Protein AF-A0AAU0PZ38-F1 (afdb_monomer)

Sequence (228 aa):
MTSAESDGNYPVIAVVAGEGPTAVWHIDTDPLAKTGQFVGAWIVGTGKTSIQPGQTNNLSWAGAKLDQSVLPMLIDGHPVVATDSGEKALAAIEADDEGSAISDKGSATWSVVNVDDTVAAIKEAVTSYKEALKDENARRKADGKSTLKGQTYPDVADVEPAYDAADALGVDNPLAKECWAWAEGIRRLVDTWNGIDAQRRAKATDYLQHFGSKEPQPIPLVTRTTEG

Secondary structure (DSSP, 8-state):
-------S-PPPEEEEE-SSSEEEEEE---TT-SS-SEEEEEEE---S----TTS-TT-TTTT--B-GGGHHHHHTTSEEEE-HHHHHHHHHHHHHHTT--S--S-----EEE-HHHHHHHHHHHHHHHHHHHHHHHHHHHHTTPPPPPPP-PPP-PPP---HHHHHHTT--SHHHHHHHHHHHHHHHHHHHHHHHHHHHHHTTTTT-GGG--SS-------EEE---

pLDDT: mean 80.99, std 19.97, range [28.5, 98.56]

Solvent-accessible surface area (backbone atoms only — not comparable to full-atom values): 13288 Å² total; per-residue (Å²): 135,81,76,84,74,76,91,62,89,48,62,44,37,28,22,30,15,30,64,73,43,27,19,41,33,30,34,53,50,50,84,78,60,88,60,74,44,73,76,50,54,45,56,24,36,64,93,64,96,80,80,72,93,85,69,48,89,92,51,95,66,70,75,66,92,36,56,53,85,49,51,52,74,73,35,45,80,20,45,28,43,59,39,86,43,13,46,54,40,52,53,52,54,58,61,54,59,82,70,54,97,68,88,84,70,80,82,60,49,42,25,42,45,41,63,69,57,20,49,48,47,52,53,48,51,55,48,53,56,54,48,37,50,51,51,49,33,52,51,27,50,75,72,74,41,82,67,78,84,81,83,86,70,75,81,84,71,84,81,54,63,36,51,72,60,29,58,74,60,47,51,78,52,67,50,57,27,54,22,48,8,41,41,51,21,53,49,52,50,50,52,48,45,46,55,38,47,54,56,47,33,78,29,16,88,73,64,35,50,90,80,40,57,74,63,87,72,69,77,69,73,37,63,48,74,61,86,126

Radius of gyration: 20.95 Å; Cα contacts (8 Å, |Δi|>4): 340; chains: 1; bounding box: 54×43×67 Å

Mean predicted aligned error: 8.75 Å

Structure (mmCIF, N/CA/C/O backbone):
data_AF-A0AAU0PZ38-F1
#
_entry.id   AF-A0AAU0PZ38-F1
#
loop_
_atom_site.group_PDB
_atom_site.id
_atom_site.type_symbol
_atom_site.label_atom_id
_atom_site.label_alt_id
_atom_site.label_comp_id
_atom_site.label_asym_id
_atom_site.label_entity_id
_atom_site.label_seq_id
_atom_site.pdbx_PDB_ins_code
_atom_site.Cartn_x
_atom_site.Cartn_y
_atom_site.Cartn_z
_atom_site.occupancy
_atom_site.B_iso_or_equiv
_atom_site.auth_seq_id
_atom_site.auth_comp_id
_atom_site.auth_asym_id
_atom_site.auth_atom_id
_atom_site.pdbx_PDB_model_num
ATOM 1 N N . MET A 1 1 ? -28.785 13.786 -5.004 1.00 32.09 1 MET A N 1
ATOM 2 C CA . MET A 1 1 ? -27.661 12.850 -4.812 1.00 32.09 1 MET A CA 1
ATOM 3 C C . MET A 1 1 ? -26.416 13.603 -5.219 1.00 32.09 1 MET A C 1
ATOM 5 O O . MET A 1 1 ? -26.137 13.706 -6.402 1.00 32.09 1 MET A O 1
ATOM 9 N N . THR A 1 2 ? -25.783 14.267 -4.262 1.00 28.50 2 THR A N 1
ATOM 10 C CA . THR A 1 2 ? -24.506 14.949 -4.467 1.00 28.50 2 THR A CA 1
ATOM 11 C C . THR A 1 2 ? -23.431 13.876 -4.550 1.00 28.50 2 THR A C 1
ATOM 13 O O . THR A 1 2 ? -23.291 13.069 -3.633 1.00 28.50 2 THR A O 1
ATOM 16 N N . SER A 1 3 ? -22.760 13.816 -5.699 1.00 34.81 3 SER A N 1
ATOM 17 C CA . SER A 1 3 ? -21.509 13.082 -5.850 1.00 34.81 3 SER A CA 1
ATOM 18 C C . SER A 1 3 ? -20.563 13.625 -4.784 1.00 34.81 3 SER A C 1
ATOM 20 O O . SER A 1 3 ? -20.407 14.839 -4.693 1.00 34.81 3 SER A O 1
ATOM 22 N N . ALA A 1 4 ? -20.029 12.764 -3.921 1.00 35.28 4 ALA A N 1
ATOM 23 C CA . ALA A 1 4 ? -18.913 13.149 -3.072 1.00 35.28 4 ALA A CA 1
ATOM 24 C C . ALA A 1 4 ? -17.735 13.384 -4.023 1.00 35.28 4 ALA A C 1
ATOM 26 O O . ALA A 1 4 ? -17.172 12.429 -4.553 1.00 35.28 4 ALA A O 1
ATOM 27 N N . GLU A 1 5 ? -17.485 14.646 -4.362 1.00 33.78 5 GLU A N 1
ATOM 28 C CA . GLU A 1 5 ? -16.265 15.049 -5.048 1.00 33.78 5 GLU A CA 1
ATOM 29 C C . GLU A 1 5 ? -15.121 14.869 -4.044 1.00 33.78 5 GLU A C 1
ATOM 31 O O . GLU A 1 5 ? -15.196 15.330 -2.904 1.00 33.78 5 GLU A O 1
ATOM 36 N N . SER A 1 6 ? -14.117 14.080 -4.428 1.00 39.12 6 SER A N 1
ATOM 37 C CA . SER A 1 6 ? -12.929 13.825 -3.625 1.00 39.12 6 SER A CA 1
ATOM 38 C C . SER A 1 6 ? -12.057 15.082 -3.617 1.00 39.12 6 SER A C 1
ATOM 40 O O . SER A 1 6 ? -11.216 15.270 -4.491 1.00 39.12 6 SER A O 1
ATOM 42 N N . ASP A 1 7 ? -12.231 15.940 -2.616 1.00 40.25 7 ASP A N 1
ATOM 43 C CA . ASP A 1 7 ? -11.376 17.122 -2.407 1.00 40.25 7 ASP A CA 1
ATOM 44 C C . ASP A 1 7 ? -9.951 16.765 -1.905 1.00 40.25 7 ASP A C 1
ATOM 46 O O . ASP A 1 7 ? -9.151 17.649 -1.599 1.00 40.25 7 ASP A O 1
ATOM 50 N N . GLY A 1 8 ? -9.605 15.474 -1.807 1.00 50.00 8 GLY A N 1
ATOM 51 C CA . GLY A 1 8 ? -8.266 14.987 -1.470 1.00 50.00 8 GLY A CA 1
ATOM 52 C C . GLY A 1 8 ? -7.588 14.360 -2.685 1.00 50.00 8 GLY A C 1
ATOM 53 O O . GLY A 1 8 ? -8.066 13.355 -3.199 1.00 50.00 8 GLY A O 1
ATOM 54 N N . ASN A 1 9 ? -6.471 14.935 -3.135 1.00 71.06 9 ASN A N 1
ATOM 55 C CA . ASN A 1 9 ? -5.636 14.354 -4.186 1.00 71.06 9 ASN A CA 1
ATOM 56 C C . ASN A 1 9 ? -4.941 13.096 -3.627 1.00 71.06 9 ASN A C 1
ATOM 58 O O . ASN A 1 9 ? -3.894 13.203 -2.988 1.00 71.06 9 ASN A O 1
ATOM 62 N N . TYR A 1 10 ? -5.555 11.919 -3.779 1.00 82.25 10 TYR A N 1
ATOM 63 C CA . TYR A 1 10 ? -4.915 10.649 -3.431 1.00 82.25 10 TYR A CA 1
ATOM 64 C C . TYR A 1 10 ? -3.703 10.449 -4.350 1.00 82.25 10 TYR A C 1
ATOM 66 O O . TYR A 1 10 ? -3.843 10.577 -5.568 1.00 82.25 10 TYR A O 1
ATOM 74 N N . PRO A 1 11 ? -2.499 10.198 -3.809 1.00 85.62 11 PRO A N 1
ATOM 75 C CA . PRO A 1 11 ? -1.309 10.126 -4.640 1.00 85.62 11 PRO A CA 1
ATOM 76 C C . PRO A 1 11 ? -1.367 8.903 -5.554 1.00 85.62 11 PRO A C 1
ATOM 78 O O . PRO A 1 11 ? -1.704 7.805 -5.117 1.00 85.62 11 PRO A O 1
ATOM 81 N N . VAL A 1 12 ? -0.961 9.066 -6.807 1.00 90.50 12 VAL A N 1
ATOM 82 C CA . VAL A 1 12 ? -0.574 7.924 -7.638 1.00 90.50 12 VAL A CA 1
ATOM 83 C C . VAL A 1 12 ? 0.833 7.505 -7.223 1.00 90.50 12 VAL A C 1
ATOM 85 O O . VAL A 1 12 ? 1.726 8.348 -7.170 1.00 90.50 12 VAL A O 1
ATOM 88 N N . ILE A 1 13 ? 1.032 6.222 -6.919 1.00 94.44 13 ILE A N 1
ATOM 89 C CA . ILE A 1 13 ? 2.356 5.660 -6.621 1.00 94.44 13 ILE A CA 1
ATOM 90 C C . ILE A 1 13 ? 2.969 5.148 -7.921 1.00 94.44 13 ILE A C 1
ATOM 92 O O . ILE A 1 13 ? 2.351 4.341 -8.618 1.00 94.44 13 ILE A O 1
ATOM 96 N N . ALA A 1 14 ? 4.190 5.578 -8.224 1.00 94.88 14 ALA A N 1
ATOM 97 C CA . ALA A 1 14 ? 4.967 5.081 -9.350 1.00 94.88 14 ALA A CA 1
ATOM 98 C C . ALA A 1 14 ? 5.942 3.988 -8.893 1.00 94.88 14 ALA A C 1
ATOM 100 O O . ALA A 1 14 ? 6.803 4.212 -8.054 1.00 94.88 14 ALA A O 1
ATOM 101 N N . VAL A 1 15 ? 5.827 2.792 -9.452 1.00 96.25 15 VAL A N 1
ATOM 102 C CA . VAL A 1 15 ? 6.735 1.668 -9.224 1.00 96.25 15 VAL A CA 1
ATOM 103 C C . VAL A 1 15 ? 7.730 1.613 -10.365 1.00 96.25 15 VAL A C 1
ATOM 105 O O . VAL A 1 15 ? 7.322 1.618 -11.523 1.00 96.25 15 VAL A O 1
ATOM 108 N N . VAL A 1 16 ? 9.022 1.568 -10.054 1.00 94.75 16 VAL A N 1
ATOM 109 C CA . VAL A 1 16 ? 10.101 1.686 -11.042 1.00 94.75 16 VAL A CA 1
ATOM 110 C C . VAL A 1 16 ? 11.049 0.491 -10.945 1.00 94.75 16 VAL A C 1
ATOM 112 O O . VAL A 1 16 ? 11.533 0.144 -9.865 1.00 94.75 16 VAL A O 1
ATOM 115 N N . ALA A 1 17 ? 11.333 -0.137 -12.086 1.00 93.38 17 ALA A N 1
ATOM 116 C CA . ALA A 1 17 ? 12.308 -1.219 -12.195 1.00 93.38 17 ALA A CA 1
ATOM 117 C C . ALA A 1 17 ? 13.176 -1.100 -13.447 1.00 93.38 17 ALA A C 1
ATOM 119 O O . ALA A 1 17 ? 12.739 -0.549 -14.455 1.00 93.38 17 ALA A O 1
ATOM 120 N N . GLY A 1 18 ? 14.380 -1.665 -13.388 1.00 87.94 18 GLY A N 1
ATOM 121 C CA . GLY A 1 18 ? 15.346 -1.753 -14.483 1.00 87.94 18 GLY A CA 1
ATOM 122 C C . GLY A 1 18 ? 16.388 -0.639 -14.535 1.00 87.94 18 GLY A C 1
ATOM 123 O O . GLY A 1 18 ? 16.075 0.536 -14.366 1.00 87.94 18 GLY A O 1
ATOM 124 N N . GLU A 1 19 ? 17.617 -1.040 -14.875 1.00 80.19 19 GLU A N 1
ATOM 125 C CA . GLU A 1 19 ? 18.781 -0.188 -15.144 1.00 80.19 19 GLU A CA 1
ATOM 126 C C . GLU A 1 19 ? 19.025 -0.139 -16.667 1.00 80.19 19 GLU A C 1
ATOM 128 O O . GLU A 1 19 ? 19.232 -1.177 -17.303 1.00 80.19 19 GLU A O 1
ATOM 133 N N . GLY A 1 20 ? 18.986 1.048 -17.281 1.00 75.81 20 GLY A N 1
ATOM 134 C CA . GLY A 1 20 ? 18.962 1.190 -18.744 1.00 75.81 20 GLY A CA 1
ATOM 135 C C . GLY A 1 20 ? 17.522 1.352 -19.236 1.00 75.81 20 GLY A C 1
ATOM 136 O O . GLY A 1 20 ? 16.932 2.379 -18.922 1.00 75.81 20 GLY A O 1
ATOM 137 N N . PRO A 1 21 ? 16.923 0.398 -19.981 1.00 81.62 21 PRO A N 1
ATOM 138 C CA . PRO A 1 21 ? 15.480 0.396 -20.164 1.00 81.62 21 PRO A CA 1
ATOM 139 C C . PRO A 1 21 ? 14.776 0.240 -18.815 1.00 81.62 21 PRO A C 1
ATOM 141 O O . PRO A 1 21 ? 15.062 -0.699 -18.072 1.00 81.62 21 PRO A O 1
ATOM 144 N N . THR A 1 22 ? 13.840 1.134 -18.524 1.00 87.81 22 THR A N 1
ATOM 145 C CA . THR A 1 22 ? 13.143 1.179 -17.235 1.00 87.81 22 THR A CA 1
ATOM 146 C C . THR A 1 22 ? 11.664 0.894 -17.444 1.00 87.81 22 THR A C 1
ATOM 148 O O . THR A 1 22 ? 11.036 1.460 -18.339 1.00 87.81 22 THR A O 1
ATOM 151 N N . ALA A 1 23 ? 11.097 0.006 -16.635 1.00 90.31 23 ALA A N 1
ATOM 152 C CA . ALA A 1 23 ? 9.659 -0.142 -16.518 1.00 90.31 23 ALA A CA 1
ATOM 153 C C . ALA A 1 23 ? 9.136 0.755 -15.398 1.00 90.31 23 ALA A C 1
ATOM 155 O O . ALA A 1 23 ? 9.715 0.823 -14.316 1.00 90.31 23 ALA A O 1
ATOM 156 N N . VAL A 1 24 ? 8.026 1.424 -15.675 1.00 90.38 24 VAL A N 1
ATOM 157 C CA . VAL A 1 24 ? 7.258 2.199 -14.702 1.00 90.38 24 VAL A CA 1
ATOM 158 C C . VAL A 1 24 ? 5.881 1.560 -14.604 1.00 90.38 24 VAL A C 1
ATOM 160 O O . VAL A 1 24 ? 5.398 1.074 -15.621 1.00 90.38 24 VAL A O 1
ATOM 163 N N . TRP A 1 25 ? 5.250 1.573 -13.432 1.00 92.56 25 TRP A N 1
ATOM 164 C CA . TRP A 1 25 ? 3.850 1.202 -13.210 1.00 92.56 25 TRP A CA 1
ATOM 165 C C . TRP A 1 25 ? 3.202 2.188 -12.237 1.00 92.56 25 TRP A C 1
ATOM 167 O O . TRP A 1 25 ? 3.760 2.482 -11.194 1.00 92.56 25 TRP A O 1
ATOM 177 N N . HIS A 1 26 ? 2.022 2.701 -12.545 1.00 91.75 26 HIS A N 1
ATOM 178 C CA . HIS A 1 26 ? 1.261 3.628 -11.717 1.00 91.75 26 HIS A CA 1
ATOM 179 C C . HIS A 1 26 ? 0.106 2.916 -11.030 1.00 91.75 26 HIS A C 1
ATOM 181 O O . HIS A 1 26 ? -0.675 2.197 -11.668 1.00 91.75 26 HIS A O 1
ATOM 187 N N . ILE A 1 27 ? -0.001 3.172 -9.731 1.00 91.81 27 ILE A N 1
ATOM 188 C CA . ILE A 1 27 ? -1.024 2.636 -8.844 1.00 91.81 27 ILE A CA 1
ATOM 189 C C . ILE A 1 27 ? -1.827 3.807 -8.285 1.00 91.81 27 ILE A C 1
ATOM 191 O O . ILE A 1 27 ? -1.293 4.638 -7.553 1.00 91.81 27 ILE A O 1
ATOM 195 N N . ASP A 1 28 ? -3.107 3.860 -8.624 1.00 90.25 28 ASP A N 1
ATOM 196 C CA . ASP A 1 28 ? -4.074 4.762 -8.017 1.00 90.25 28 ASP A CA 1
ATOM 197 C C . ASP A 1 28 ? -4.371 4.318 -6.581 1.00 90.25 28 ASP A C 1
ATOM 199 O O . ASP A 1 28 ? -4.611 3.136 -6.311 1.00 90.25 28 ASP A O 1
ATOM 203 N N . THR A 1 29 ? -4.318 5.272 -5.654 1.00 91.31 29 THR A N 1
ATOM 204 C CA . THR A 1 29 ? -4.578 5.033 -4.233 1.00 91.31 29 THR A CA 1
ATOM 205 C C . THR A 1 29 ? -5.937 5.545 -3.780 1.00 91.31 29 THR A C 1
ATOM 207 O O . THR A 1 29 ? -6.267 5.359 -2.609 1.00 91.31 29 THR A O 1
ATOM 210 N N . ASP A 1 30 ? -6.746 6.131 -4.673 1.00 88.38 30 ASP A N 1
ATOM 211 C CA . ASP A 1 30 ? -8.090 6.585 -4.328 1.00 88.38 30 ASP A CA 1
ATOM 212 C C . ASP A 1 30 ? -8.966 5.393 -3.883 1.00 88.38 30 ASP A C 1
ATOM 214 O O . ASP A 1 30 ? -9.287 4.506 -4.683 1.00 88.38 30 ASP A O 1
ATOM 218 N N . PRO A 1 31 ? -9.408 5.351 -2.610 1.00 84.50 31 PRO A N 1
ATOM 219 C CA . PRO A 1 31 ? -10.275 4.289 -2.104 1.00 84.50 31 PRO A CA 1
ATOM 220 C C . PRO A 1 31 ? -11.671 4.286 -2.741 1.00 84.50 31 PRO A C 1
ATOM 222 O O . PRO A 1 31 ? -12.449 3.358 -2.503 1.00 84.50 31 PRO A O 1
ATOM 225 N N . LEU A 1 32 ? -12.024 5.328 -3.498 1.00 81.25 32 LEU A N 1
ATOM 226 C CA . LEU A 1 32 ? -13.291 5.480 -4.207 1.00 81.25 32 LEU A CA 1
ATOM 227 C C . LEU A 1 32 ? -13.165 5.247 -5.720 1.00 81.25 32 LEU A C 1
ATOM 229 O O . LEU A 1 32 ? -14.193 5.273 -6.414 1.00 81.25 32 LEU A O 1
ATOM 233 N N . ALA A 1 33 ? -11.956 4.981 -6.230 1.00 74.38 33 ALA A N 1
ATOM 234 C CA . ALA A 1 33 ? -11.734 4.670 -7.634 1.00 74.38 33 ALA A CA 1
ATOM 235 C C . ALA A 1 33 ? -12.606 3.479 -8.069 1.00 74.38 33 ALA A C 1
ATOM 237 O O . ALA A 1 33 ? -12.641 2.416 -7.448 1.00 74.38 33 ALA A O 1
ATOM 238 N N . LYS A 1 34 ? -13.364 3.669 -9.156 1.00 61.72 34 LYS A N 1
ATOM 239 C CA . LYS A 1 34 ? -14.287 2.650 -9.699 1.00 61.72 34 LYS A CA 1
ATOM 240 C C . LYS A 1 34 ? -13.618 1.717 -10.705 1.00 61.72 34 LYS A C 1
ATOM 242 O O . LYS A 1 34 ? -14.141 0.644 -10.998 1.00 61.72 34 LYS A O 1
ATOM 247 N N . THR A 1 35 ? -12.507 2.161 -11.275 1.00 55.66 35 THR A N 1
ATOM 248 C CA . THR A 1 35 ? -11.638 1.406 -12.175 1.00 55.66 35 THR A CA 1
ATOM 249 C C . THR A 1 35 ? -10.499 0.825 -11.343 1.00 55.66 35 THR A C 1
ATOM 251 O O . THR A 1 35 ? -10.123 1.427 -10.345 1.00 55.66 35 THR A O 1
ATOM 254 N N . GLY A 1 36 ? -9.995 -0.365 -11.683 1.00 61.00 36 GLY A N 1
ATOM 255 C CA . GLY A 1 36 ? -8.926 -1.002 -10.901 1.00 61.00 36 GLY A CA 1
ATOM 256 C C . GLY A 1 36 ? -7.717 -0.080 -10.685 1.00 61.00 36 GLY A C 1
ATOM 257 O O . GLY A 1 36 ? -7.487 0.832 -11.470 1.00 61.00 36 GLY A O 1
ATOM 258 N N . GLN A 1 37 ? -6.936 -0.338 -9.636 1.00 78.69 37 GLN A N 1
ATOM 259 C CA . GLN A 1 37 ? -5.865 0.562 -9.182 1.00 78.69 37 GLN A CA 1
ATOM 260 C C . GLN A 1 37 ? -4.686 0.692 -10.157 1.00 78.69 37 GLN A C 1
ATOM 262 O O . GLN A 1 37 ? -3.904 1.621 -10.037 1.00 78.69 37 GLN A O 1
ATOM 267 N N . PHE A 1 38 ? -4.523 -0.204 -11.131 1.00 84.38 38 PHE A N 1
ATOM 268 C CA . PHE A 1 38 ? -3.502 -0.021 -12.163 1.00 84.38 38 PHE A CA 1
ATOM 269 C C . PHE A 1 38 ? -3.978 0.988 -13.209 1.00 84.38 38 PHE A C 1
ATOM 271 O O . PHE A 1 38 ? -4.901 0.695 -13.972 1.00 84.38 38 PHE A O 1
ATOM 278 N N . VAL A 1 39 ? -3.321 2.148 -13.265 1.00 82.88 39 VAL A N 1
ATOM 279 C CA . VAL A 1 39 ? -3.738 3.282 -14.114 1.00 82.88 39 VAL A CA 1
ATOM 280 C C . VAL A 1 39 ? -2.706 3.688 -15.169 1.00 82.88 39 VAL A C 1
ATOM 282 O O . VAL A 1 39 ? -3.029 4.448 -16.080 1.00 82.88 39 VAL A O 1
ATOM 285 N N . GLY A 1 40 ? -1.482 3.160 -15.087 1.00 82.44 40 GLY A N 1
ATOM 286 C CA . GLY A 1 40 ? -0.353 3.563 -15.930 1.00 82.44 40 GLY A CA 1
ATOM 287 C C . GLY A 1 40 ? 0.873 2.656 -15.748 1.00 82.44 40 GLY A C 1
ATOM 288 O O . GLY A 1 40 ? 0.899 1.852 -14.827 1.00 82.44 40 GLY A O 1
ATOM 289 N N . ALA A 1 41 ? 1.757 2.613 -16.745 1.00 86.00 41 ALA A N 1
ATOM 290 C CA . ALA A 1 41 ? 2.846 1.669 -17.027 1.00 86.00 41 ALA A CA 1
ATOM 291 C C . ALA A 1 41 ? 3.466 1.807 -18.421 1.00 86.00 41 ALA A C 1
ATOM 293 O O . ALA A 1 41 ? 2.841 1.874 -19.481 1.00 86.00 41 ALA A O 1
ATOM 294 N N . TRP A 1 42 ? 4.779 1.794 -18.418 1.00 87.00 42 TRP A N 1
ATOM 295 C CA . TRP A 1 42 ? 5.559 2.099 -19.595 1.00 87.00 42 TRP A CA 1
ATOM 296 C C . TRP A 1 42 ? 6.852 1.320 -19.521 1.00 87.00 42 TRP A C 1
ATOM 298 O O . TRP A 1 42 ? 7.308 0.979 -18.436 1.00 87.00 42 TRP A O 1
ATOM 308 N N . ILE A 1 43 ? 7.454 1.065 -20.677 1.00 86.19 43 ILE A N 1
ATOM 309 C CA . ILE A 1 43 ? 8.859 0.681 -20.750 1.00 86.19 43 ILE A CA 1
ATOM 310 C C . ILE A 1 43 ? 9.564 1.770 -21.553 1.00 86.19 43 ILE A C 1
ATOM 312 O O . ILE A 1 43 ? 9.263 1.968 -22.734 1.00 86.19 43 ILE A O 1
ATOM 316 N N . VAL A 1 44 ? 10.478 2.484 -20.908 1.00 82.50 44 VAL A N 1
ATOM 317 C CA . VAL A 1 44 ? 11.293 3.553 -21.495 1.00 82.50 44 VAL A CA 1
ATOM 318 C C . VAL A 1 44 ? 12.694 3.026 -21.845 1.00 82.50 44 VAL A C 1
ATOM 320 O O . VAL A 1 44 ? 13.075 1.942 -21.411 1.00 82.50 44 VAL A O 1
ATOM 323 N N . GLY A 1 45 ? 13.448 3.733 -22.691 1.00 74.81 45 GLY A N 1
ATOM 324 C CA . GLY A 1 45 ? 14.879 3.463 -22.929 1.00 74.81 45 GLY A CA 1
ATOM 325 C C . GLY A 1 45 ? 15.214 2.256 -23.818 1.00 74.81 45 GLY A C 1
ATOM 326 O O . GLY A 1 45 ? 16.379 1.899 -23.969 1.00 74.81 45 GLY A O 1
ATOM 327 N N . THR A 1 46 ? 14.228 1.614 -24.456 1.00 68.31 46 THR A N 1
ATOM 328 C CA . THR A 1 46 ? 14.456 0.368 -25.222 1.00 68.31 46 THR A CA 1
ATOM 329 C C . THR A 1 46 ? 15.120 0.555 -26.588 1.00 68.31 46 THR A C 1
ATOM 331 O O . THR A 1 46 ? 15.634 -0.418 -27.138 1.00 68.31 46 THR A O 1
ATOM 334 N N . GLY A 1 47 ? 15.117 1.762 -27.170 1.00 57.12 47 GLY A N 1
ATOM 335 C CA . GLY A 1 47 ? 15.857 2.127 -28.394 1.00 57.12 47 GLY A CA 1
ATOM 336 C C . GLY A 1 47 ? 15.590 1.312 -29.682 1.00 57.12 47 GLY A C 1
ATOM 337 O O . GLY A 1 47 ? 16.053 1.706 -30.752 1.00 57.12 47 GLY A O 1
ATOM 338 N N . LYS A 1 48 ? 14.851 0.191 -29.641 1.00 41.31 48 LYS A N 1
ATOM 339 C CA . LYS A 1 48 ? 14.563 -0.705 -30.773 1.00 41.31 48 LYS A CA 1
ATOM 340 C C . LYS A 1 48 ? 13.131 -1.244 -30.719 1.00 41.31 48 LYS A C 1
ATOM 342 O O . LYS A 1 48 ? 12.622 -1.674 -29.693 1.00 41.31 48 LYS A O 1
ATOM 347 N N . THR A 1 49 ? 12.491 -1.235 -31.886 1.00 36.28 49 THR A N 1
ATOM 348 C CA . THR A 1 49 ? 11.192 -1.847 -32.198 1.00 36.28 49 THR A CA 1
ATOM 349 C C . THR A 1 49 ? 11.152 -3.339 -31.861 1.00 36.28 49 THR A C 1
ATOM 351 O O . THR A 1 49 ? 11.824 -4.104 -32.548 1.00 36.28 49 THR A O 1
ATOM 354 N N . SER A 1 50 ? 10.323 -3.745 -30.890 1.00 34.81 50 SER A N 1
ATOM 355 C CA . SER A 1 50 ? 9.381 -4.883 -30.979 1.00 34.81 50 SER A CA 1
ATOM 356 C C . SER A 1 50 ? 8.955 -5.370 -29.584 1.00 34.81 50 SER A C 1
ATOM 358 O O . SER A 1 50 ? 9.620 -6.218 -28.998 1.00 34.81 50 SER A O 1
ATOM 360 N N . ILE A 1 51 ? 7.790 -4.930 -29.105 1.00 40.81 51 ILE A N 1
ATOM 361 C CA . ILE A 1 51 ? 6.881 -5.816 -28.364 1.00 40.81 51 ILE A CA 1
ATOM 362 C C . ILE A 1 51 ? 5.657 -5.937 -29.270 1.00 40.81 51 ILE A C 1
ATOM 364 O O . ILE A 1 51 ? 5.068 -4.922 -29.647 1.00 40.81 51 ILE A O 1
ATOM 368 N N . GLN A 1 52 ? 5.353 -7.147 -29.744 1.00 36.12 52 GLN A N 1
ATOM 369 C CA . GLN A 1 52 ? 4.217 -7.343 -30.641 1.00 36.12 52 GLN A CA 1
ATOM 370 C C . GLN A 1 52 ? 2.902 -7.184 -29.861 1.00 36.12 52 GLN A C 1
ATOM 372 O O . GLN A 1 52 ? 2.754 -7.794 -28.798 1.00 36.12 52 GLN A O 1
ATOM 377 N N . PRO A 1 53 ? 1.926 -6.417 -30.380 1.00 32.75 53 PRO A N 1
ATOM 378 C CA . PRO A 1 53 ? 0.579 -6.397 -29.827 1.00 32.75 53 PRO A CA 1
ATOM 379 C C . PRO A 1 53 ? -0.031 -7.799 -29.946 1.00 32.75 53 PRO A C 1
ATOM 381 O O . PRO A 1 53 ? -0.207 -8.298 -31.056 1.00 32.75 53 PRO A O 1
ATOM 384 N N . GLY A 1 54 ? -0.335 -8.440 -28.813 1.00 36.28 54 GLY A N 1
ATOM 385 C CA . GLY A 1 54 ? -1.024 -9.738 -28.787 1.00 36.28 54 GLY A CA 1
ATOM 386 C C . GLY A 1 54 ? -0.556 -10.753 -27.739 1.00 36.28 54 GLY A C 1
ATOM 387 O O . GLY A 1 54 ? -1.178 -11.805 -27.640 1.00 36.28 54 GLY A O 1
ATOM 388 N N . GLN A 1 55 ? 0.489 -10.469 -26.952 1.00 37.06 55 GLN A N 1
ATOM 389 C CA . GLN A 1 55 ? 1.050 -11.436 -25.987 1.00 37.06 55 GLN A CA 1
ATOM 390 C C . GLN A 1 55 ? 0.854 -11.105 -24.501 1.00 37.06 55 GLN A C 1
ATOM 392 O O . GLN A 1 55 ? 1.364 -11.835 -23.670 1.00 37.06 55 GLN A O 1
ATOM 397 N N . THR A 1 56 ? 0.065 -10.095 -24.134 1.00 36.16 56 THR A N 1
ATOM 398 C CA . THR A 1 56 ? -0.326 -9.891 -22.726 1.00 36.16 56 THR A CA 1
ATOM 399 C C . THR A 1 56 ? -1.740 -9.322 -22.655 1.00 36.16 56 THR A C 1
ATOM 401 O O . THR A 1 56 ? -1.989 -8.129 -22.851 1.00 36.16 56 THR A O 1
ATOM 404 N N . ASN A 1 57 ? -2.687 -10.218 -22.418 1.00 33.56 57 ASN A N 1
ATOM 405 C CA . ASN A 1 57 ? -3.986 -9.938 -21.823 1.00 33.56 57 ASN A CA 1
ATOM 406 C C . ASN A 1 57 ? -3.856 -8.874 -20.705 1.00 33.56 57 ASN A C 1
ATOM 408 O O . ASN A 1 57 ? -3.113 -9.046 -19.748 1.00 33.56 57 ASN A O 1
ATOM 412 N N . ASN A 1 58 ? -4.595 -7.769 -20.867 1.00 39.38 58 ASN A N 1
ATOM 413 C CA . ASN A 1 58 ? -4.744 -6.606 -19.969 1.00 39.38 58 ASN A CA 1
ATOM 414 C C . ASN A 1 58 ? -3.692 -5.470 -20.056 1.00 39.38 58 ASN A C 1
ATOM 416 O O . ASN A 1 58 ? -3.852 -4.463 -19.369 1.00 39.38 58 ASN A O 1
ATOM 420 N N . LEU A 1 59 ? -2.697 -5.538 -20.954 1.00 39.75 59 LEU A N 1
ATOM 421 C CA . LEU A 1 59 ? -1.670 -4.487 -21.142 1.00 39.75 59 LEU A CA 1
ATOM 422 C C . LEU A 1 59 ? -1.761 -3.760 -22.500 1.00 39.75 59 LEU A C 1
ATOM 424 O O . LEU A 1 59 ? -0.748 -3.513 -23.151 1.00 39.75 59 LEU A O 1
ATOM 428 N N . SER A 1 60 ? -2.963 -3.415 -22.976 1.00 39.72 60 SER A N 1
ATOM 429 C CA . SER A 1 60 ? -3.193 -2.859 -24.332 1.00 39.72 60 SER A CA 1
ATOM 430 C C . SER A 1 60 ? -2.615 -1.457 -24.603 1.00 39.72 60 SER A C 1
ATOM 432 O O . SER A 1 60 ? -2.967 -0.815 -25.589 1.00 39.72 60 SER A O 1
ATOM 434 N N . TRP A 1 61 ? -1.766 -0.956 -23.722 1.00 43.41 61 TRP A N 1
ATOM 435 C CA . TRP A 1 61 ? -1.278 0.419 -23.669 1.00 43.41 61 TRP A CA 1
ATOM 436 C C . TRP A 1 61 ? 0.258 0.468 -23.504 1.00 43.41 61 TRP A C 1
ATOM 438 O O . TRP A 1 61 ? 0.867 1.517 -23.714 1.00 43.41 61 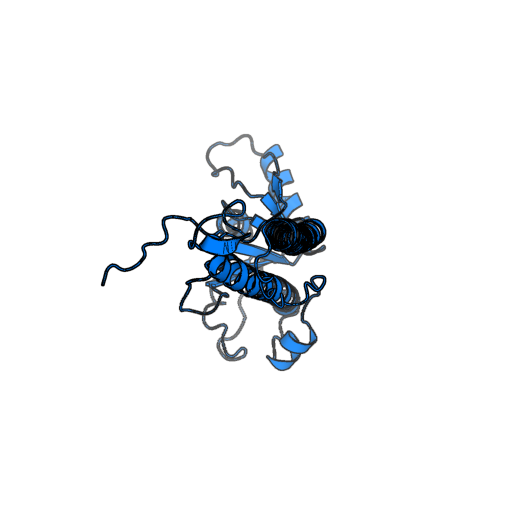TRP A O 1
ATOM 448 N N . ALA A 1 62 ? 0.905 -0.688 -23.295 1.00 42.53 62 ALA A N 1
ATOM 449 C CA . ALA A 1 62 ? 2.343 -0.881 -23.469 1.00 42.53 62 ALA A CA 1
ATOM 450 C C . ALA A 1 62 ? 2.691 -0.915 -24.974 1.00 42.53 62 ALA A C 1
ATOM 452 O O . ALA A 1 62 ? 2.884 -1.974 -25.568 1.00 42.53 62 ALA A O 1
ATOM 453 N N . GLY A 1 63 ? 2.693 0.250 -25.632 1.00 43.31 63 GLY A N 1
ATOM 454 C CA . GLY A 1 63 ? 2.915 0.342 -27.085 1.00 43.31 63 GLY A CA 1
ATOM 455 C C . GLY A 1 63 ? 3.645 1.592 -27.584 1.00 43.31 63 GLY A C 1
ATOM 456 O O . GLY A 1 63 ? 3.980 1.660 -28.768 1.00 43.31 63 GLY A O 1
ATOM 457 N N . ALA A 1 64 ? 3.922 2.574 -26.724 1.00 46.91 64 ALA A N 1
ATOM 458 C CA . ALA A 1 64 ? 4.676 3.762 -27.113 1.00 46.91 64 ALA A CA 1
ATOM 459 C C . ALA A 1 64 ? 6.182 3.534 -26.920 1.00 46.91 64 ALA A C 1
ATOM 461 O O . ALA A 1 64 ? 6.631 3.141 -25.847 1.00 46.91 64 ALA A O 1
ATOM 462 N N . LYS A 1 65 ? 6.972 3.797 -27.966 1.00 56.84 65 LYS A N 1
ATOM 463 C CA . LYS A 1 65 ? 8.432 3.902 -27.861 1.00 56.84 65 LYS A CA 1
ATOM 464 C C . LYS A 1 65 ? 8.739 5.165 -27.068 1.00 56.84 65 LYS A C 1
ATOM 466 O O . LYS A 1 65 ? 8.563 6.257 -27.604 1.00 56.84 65 LYS A O 1
ATOM 471 N N . LEU A 1 66 ? 9.168 5.020 -25.826 1.00 64.75 66 LEU A N 1
ATOM 472 C CA . LEU A 1 66 ? 9.548 6.158 -25.006 1.00 64.75 66 LEU A CA 1
ATOM 473 C C . LEU A 1 66 ? 11.059 6.149 -24.807 1.00 64.75 66 LEU A C 1
ATOM 475 O O . LEU A 1 66 ? 11.660 5.123 -24.484 1.00 64.75 66 LEU A O 1
ATOM 479 N N . ASP A 1 67 ? 11.668 7.294 -25.082 1.00 73.69 67 ASP A N 1
ATOM 480 C CA . ASP A 1 67 ? 13.070 7.537 -24.776 1.00 73.69 67 ASP A CA 1
ATOM 481 C C . ASP A 1 67 ? 13.271 7.571 -23.252 1.00 73.69 67 ASP A C 1
ATOM 483 O O . ASP A 1 67 ? 12.330 7.861 -22.510 1.00 73.69 67 ASP A O 1
ATOM 487 N N . GLN A 1 68 ? 14.484 7.273 -22.777 1.00 78.19 68 GLN A N 1
ATOM 488 C CA . GLN A 1 68 ? 14.788 7.304 -21.343 1.00 78.19 68 GLN A CA 1
ATOM 489 C C . GLN A 1 68 ? 14.531 8.692 -20.729 1.00 78.19 68 GLN A C 1
ATOM 491 O O . GLN A 1 68 ? 14.126 8.786 -19.575 1.00 78.19 68 GLN A O 1
ATOM 496 N N . SER A 1 69 ? 14.660 9.764 -21.519 1.00 77.75 69 SER A N 1
ATOM 497 C CA . SER A 1 69 ? 14.344 11.144 -21.119 1.00 77.75 69 SER A CA 1
ATOM 498 C C . SER A 1 69 ? 12.883 11.391 -20.721 1.00 77.75 69 SER A C 1
ATOM 500 O O . SER A 1 69 ? 12.580 12.447 -20.173 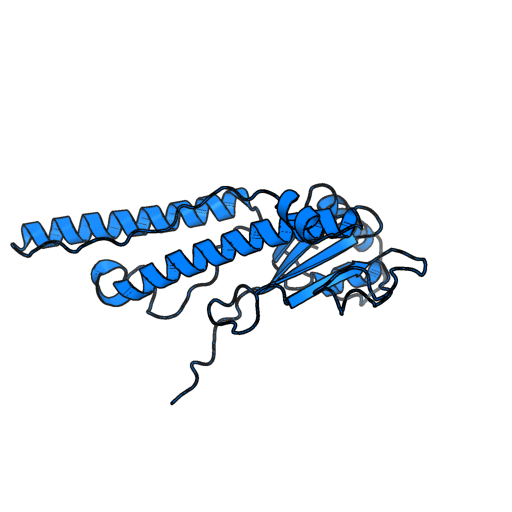1.00 77.75 69 SER A O 1
ATOM 502 N N . VAL A 1 70 ? 11.977 10.439 -20.970 1.00 80.50 70 VAL A N 1
ATOM 503 C CA . VAL A 1 70 ? 10.571 10.517 -20.541 1.00 80.50 70 VAL A CA 1
ATOM 504 C C . VAL A 1 70 ? 10.391 10.044 -19.095 1.00 80.50 70 VAL A C 1
ATOM 506 O O . VAL A 1 70 ? 9.389 10.389 -18.475 1.00 80.50 70 VAL A O 1
ATOM 509 N N . LEU A 1 71 ? 11.350 9.299 -18.528 1.00 82.94 71 LEU A N 1
ATOM 510 C CA . LEU A 1 71 ? 11.250 8.774 -17.162 1.00 82.94 71 LEU A CA 1
ATOM 511 C C . LEU A 1 71 ? 10.944 9.863 -16.115 1.00 82.94 71 LEU A C 1
ATOM 513 O O . LEU A 1 71 ? 9.987 9.654 -15.372 1.00 82.94 71 LEU A O 1
ATOM 517 N N . PRO A 1 72 ? 11.621 11.034 -16.097 1.00 84.88 72 PRO A N 1
ATOM 518 C CA . PRO A 1 72 ? 11.296 12.108 -15.157 1.00 84.88 72 PRO A CA 1
ATOM 519 C C . PRO A 1 72 ? 9.833 12.560 -15.251 1.00 84.88 72 PRO A C 1
ATOM 521 O O . PRO A 1 72 ? 9.181 12.735 -14.233 1.00 84.88 72 PRO A O 1
ATOM 524 N N . MET A 1 73 ? 9.268 12.652 -16.461 1.00 83.81 73 MET A N 1
ATOM 525 C CA . MET A 1 73 ? 7.863 13.043 -16.652 1.00 83.81 73 MET A CA 1
ATOM 526 C C . MET A 1 73 ? 6.867 12.003 -16.125 1.00 83.81 73 MET A C 1
ATOM 528 O O . MET A 1 73 ? 5.735 12.351 -15.810 1.00 83.81 73 MET A O 1
ATOM 532 N N . LEU A 1 74 ? 7.252 10.724 -16.084 1.00 84.56 74 LEU A N 1
ATOM 533 C CA . LEU A 1 74 ? 6.391 9.648 -15.583 1.00 84.56 74 LEU A CA 1
ATOM 534 C C . LEU A 1 74 ? 6.410 9.542 -14.057 1.00 84.56 74 LEU A C 1
ATOM 536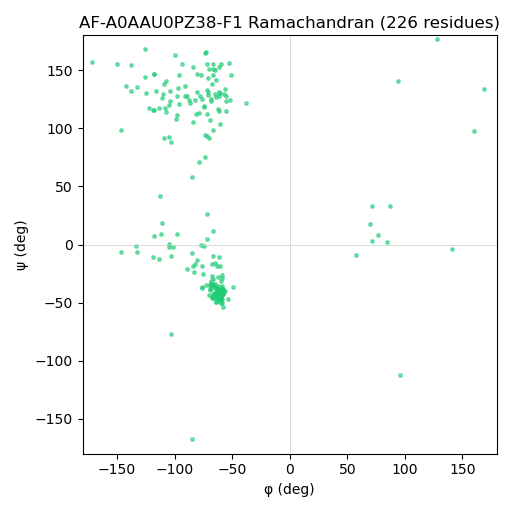 O O . LEU A 1 74 ? 5.541 8.879 -13.498 1.00 84.56 74 LEU A O 1
ATOM 540 N N . ILE A 1 75 ? 7.394 10.138 -13.388 1.00 88.25 75 ILE A N 1
ATOM 541 C CA . ILE A 1 75 ? 7.540 10.076 -11.927 1.00 88.25 75 ILE A CA 1
ATOM 542 C C . ILE A 1 75 ? 7.346 11.436 -11.248 1.00 88.25 75 ILE A C 1
ATOM 544 O O . ILE A 1 75 ? 7.195 11.482 -10.030 1.00 88.25 75 ILE A O 1
ATOM 548 N N . ASP A 1 76 ? 7.327 12.526 -12.016 1.00 85.94 76 ASP A N 1
ATOM 549 C CA . ASP A 1 76 ? 7.152 13.881 -11.498 1.00 85.94 76 ASP A CA 1
ATOM 550 C C . ASP A 1 76 ? 5.845 14.026 -10.703 1.00 85.94 76 ASP A C 1
ATOM 552 O O . ASP A 1 76 ? 4.767 13.627 -11.146 1.00 85.94 76 ASP A O 1
ATOM 556 N N . GLY A 1 77 ? 5.955 14.577 -9.496 1.00 84.94 77 GLY A N 1
ATOM 557 C CA . GLY A 1 77 ? 4.852 14.751 -8.555 1.00 84.94 77 GLY A CA 1
ATOM 558 C C . GLY A 1 77 ? 4.342 13.461 -7.903 1.00 84.94 77 GLY A C 1
ATOM 559 O O . GLY A 1 77 ? 3.378 13.520 -7.134 1.00 84.94 77 GLY A O 1
ATOM 560 N N . HIS A 1 78 ? 4.956 12.303 -8.171 1.00 89.38 78 HIS A N 1
ATOM 561 C CA . HIS A 1 78 ? 4.518 11.009 -7.650 1.00 89.38 78 HIS A CA 1
ATOM 562 C C . HIS A 1 78 ? 5.482 10.454 -6.587 1.00 89.38 78 HIS A C 1
ATOM 564 O O . HIS A 1 78 ? 6.702 10.505 -6.757 1.00 89.38 78 HIS A O 1
ATOM 570 N N . PRO A 1 79 ? 4.971 9.876 -5.483 1.00 93.88 79 PRO A N 1
ATOM 571 C CA . PRO A 1 79 ? 5.762 8.990 -4.640 1.00 93.88 79 PRO A CA 1
ATOM 572 C C . PRO A 1 79 ? 6.225 7.769 -5.442 1.00 93.88 79 PRO A C 1
ATOM 574 O O . PRO A 1 79 ? 5.421 7.115 -6.111 1.00 93.88 79 PRO A O 1
ATOM 577 N N . VAL A 1 80 ? 7.514 7.454 -5.361 1.00 95.00 80 VAL A N 1
ATOM 578 C CA . VAL A 1 80 ? 8.167 6.403 -6.139 1.00 95.00 80 VAL A CA 1
ATOM 579 C C . VAL A 1 80 ? 8.571 5.239 -5.243 1.00 95.00 80 VAL A C 1
ATOM 581 O O . VAL A 1 80 ? 9.297 5.419 -4.272 1.00 95.00 80 VAL A O 1
ATOM 584 N N . VAL A 1 81 ? 8.148 4.031 -5.599 1.00 96.38 81 VAL A N 1
ATOM 585 C CA . VAL A 1 81 ? 8.711 2.779 -5.082 1.00 96.38 81 VAL A CA 1
ATOM 586 C C . VAL A 1 81 ? 9.697 2.263 -6.122 1.00 96.38 81 VAL A C 1
ATOM 588 O O . VAL A 1 81 ? 9.300 1.804 -7.194 1.00 96.38 81 VAL A O 1
ATOM 591 N N . ALA A 1 82 ? 10.986 2.351 -5.823 1.00 93.62 82 ALA A N 1
ATOM 592 C CA . ALA A 1 82 ? 12.029 1.829 -6.689 1.00 93.62 82 ALA A CA 1
ATOM 593 C C . ALA A 1 82 ? 12.456 0.437 -6.216 1.00 93.62 82 ALA A C 1
ATOM 595 O O . ALA A 1 82 ? 12.654 0.204 -5.029 1.00 93.62 82 ALA A O 1
ATOM 596 N N . THR A 1 83 ? 12.590 -0.489 -7.156 1.00 93.44 83 THR A N 1
ATOM 597 C CA . THR A 1 83 ? 13.339 -1.736 -6.930 1.00 93.44 83 THR A CA 1
ATOM 598 C C . THR A 1 83 ? 14.840 -1.444 -6.907 1.00 93.44 83 THR A C 1
ATOM 600 O O . THR A 1 83 ? 15.252 -0.416 -7.442 1.00 93.44 83 THR A O 1
ATOM 603 N N . ASP A 1 84 ? 15.677 -2.365 -6.420 1.00 89.38 84 ASP A N 1
ATOM 604 C CA . ASP A 1 84 ? 17.147 -2.231 -6.479 1.00 89.38 84 ASP A CA 1
ATOM 605 C C . ASP A 1 84 ? 17.655 -1.852 -7.885 1.00 89.38 84 ASP A C 1
ATOM 607 O O . ASP A 1 84 ? 18.622 -1.106 -8.049 1.00 89.38 84 ASP A O 1
ATOM 611 N N . SER A 1 85 ? 17.008 -2.382 -8.931 1.00 87.06 85 SER A N 1
ATOM 612 C CA . SER A 1 85 ? 17.336 -2.069 -10.321 1.00 87.06 85 SER A CA 1
ATOM 613 C C . SER A 1 85 ? 16.817 -0.686 -10.743 1.00 87.06 85 SER A C 1
ATOM 615 O O . SER A 1 85 ? 17.514 0.038 -11.453 1.00 87.06 85 SER A O 1
ATOM 617 N N . GLY A 1 86 ? 15.632 -0.292 -10.270 1.00 89.81 86 GLY A N 1
ATOM 618 C CA . GLY A 1 86 ? 15.037 1.026 -10.493 1.00 89.81 86 GLY A CA 1
ATOM 619 C C . GLY A 1 86 ? 15.759 2.167 -9.769 1.00 89.81 86 GLY A C 1
ATOM 620 O O . GLY A 1 86 ? 15.867 3.253 -10.331 1.00 89.81 86 GLY A O 1
ATOM 621 N N . GLU A 1 87 ? 16.316 1.934 -8.577 1.00 89.94 87 GLU A N 1
ATOM 622 C CA . GLU A 1 87 ? 17.075 2.943 -7.819 1.00 89.94 87 GLU A CA 1
ATOM 623 C C . GLU A 1 87 ? 18.262 3.474 -8.625 1.00 89.94 87 GLU A C 1
ATOM 625 O O . GLU A 1 87 ? 18.531 4.674 -8.645 1.00 89.94 87 GLU A O 1
ATOM 630 N N . LYS A 1 88 ? 18.933 2.596 -9.375 1.00 88.00 88 LYS A N 1
ATOM 631 C CA . LYS A 1 88 ? 20.038 2.993 -10.254 1.00 88.00 88 LYS A CA 1
ATOM 632 C C . LYS A 1 88 ? 19.583 3.878 -11.411 1.00 88.00 88 LYS A C 1
ATOM 634 O O . LYS A 1 88 ? 20.325 4.767 -11.819 1.00 88.00 88 LYS A O 1
ATOM 639 N N . ALA A 1 89 ? 18.383 3.642 -11.946 1.00 85.88 89 ALA A N 1
ATOM 640 C CA . ALA A 1 89 ? 17.817 4.493 -12.988 1.00 85.88 89 ALA A CA 1
ATOM 641 C C . ALA A 1 89 ? 17.446 5.881 -12.450 1.00 85.88 89 ALA A C 1
ATOM 643 O O . ALA A 1 89 ? 17.645 6.864 -13.158 1.00 85.88 89 ALA A O 1
ATOM 644 N N . LEU A 1 90 ? 16.966 5.970 -11.205 1.00 87.19 90 LEU A N 1
ATOM 645 C CA . LEU A 1 90 ? 16.703 7.252 -10.545 1.00 87.19 90 LEU A CA 1
ATOM 646 C C . LEU A 1 90 ? 17.998 8.017 -10.253 1.00 87.19 90 LEU A C 1
ATOM 648 O O . LEU A 1 90 ? 18.098 9.188 -10.604 1.00 87.19 90 LEU A O 1
ATOM 652 N N . ALA A 1 91 ? 19.024 7.343 -9.727 1.00 86.25 91 ALA A N 1
ATOM 653 C CA . ALA A 1 91 ? 20.329 7.957 -9.469 1.00 86.25 91 ALA A CA 1
ATOM 654 C C . ALA A 1 91 ? 20.991 8.517 -10.746 1.00 86.25 91 ALA A C 1
ATOM 656 O O . ALA A 1 91 ? 21.706 9.515 -10.698 1.00 86.25 91 ALA A O 1
ATOM 657 N N . ALA A 1 92 ? 20.744 7.895 -11.906 1.00 82.06 92 ALA A N 1
ATOM 658 C CA . ALA A 1 92 ? 21.224 8.407 -13.188 1.00 82.06 92 ALA A CA 1
ATOM 659 C C . ALA A 1 92 ? 20.534 9.720 -13.608 1.00 82.06 92 ALA A C 1
ATOM 661 O O . ALA A 1 92 ? 21.172 10.545 -14.255 1.00 82.06 92 ALA A O 1
ATOM 662 N N . ILE A 1 93 ? 19.265 9.932 -13.232 1.00 78.62 93 ILE A N 1
ATOM 663 C CA . ILE A 1 93 ? 18.558 11.201 -13.476 1.00 78.62 93 ILE A CA 1
ATOM 664 C C . ILE A 1 93 ? 19.188 12.318 -12.640 1.00 78.62 93 ILE A C 1
ATOM 666 O O . ILE A 1 93 ? 19.459 13.390 -13.172 1.00 78.62 93 ILE A O 1
ATOM 670 N N . GLU A 1 94 ? 19.451 12.054 -11.359 1.00 75.31 94 GLU A N 1
ATOM 671 C CA . GLU A 1 94 ? 20.050 13.025 -10.432 1.00 75.31 94 GLU A CA 1
ATOM 672 C C . GLU A 1 94 ? 21.463 13.440 -10.881 1.00 75.31 94 GLU A C 1
ATOM 674 O O . GLU A 1 94 ? 21.795 14.623 -10.913 1.00 75.31 94 GLU A O 1
ATOM 679 N N . ALA A 1 95 ? 22.281 12.478 -11.322 1.00 70.62 95 ALA A N 1
ATOM 680 C CA . ALA A 1 95 ? 23.640 12.747 -11.794 1.00 70.62 95 ALA A CA 1
ATOM 681 C C . ALA A 1 95 ? 23.697 13.580 -13.093 1.00 70.62 95 ALA A C 1
ATOM 683 O O . ALA A 1 95 ? 24.662 14.318 -13.310 1.00 70.62 95 ALA A O 1
ATOM 684 N N . ASP A 1 96 ? 22.688 13.464 -13.963 1.00 62.56 96 ASP A N 1
ATOM 685 C CA . ASP A 1 96 ? 22.599 14.237 -15.207 1.00 62.56 96 ASP A CA 1
ATOM 686 C C . ASP A 1 96 ? 22.186 15.704 -14.961 1.00 62.56 96 ASP A C 1
ATOM 688 O O . ASP A 1 96 ? 22.533 16.577 -15.769 1.00 62.56 96 ASP A O 1
ATOM 692 N N . ASP A 1 97 ? 21.486 15.996 -13.857 1.00 56.62 97 ASP A N 1
ATOM 693 C CA . ASP A 1 97 ? 21.048 17.355 -13.502 1.00 56.62 97 ASP A CA 1
ATOM 694 C C . ASP A 1 97 ? 22.211 18.200 -12.939 1.00 56.62 97 ASP A C 1
ATOM 696 O O . ASP A 1 97 ? 22.387 19.363 -13.313 1.00 56.62 97 ASP A O 1
ATOM 700 N N . GLU A 1 98 ? 23.125 17.590 -12.171 1.00 53.69 98 GLU A N 1
ATOM 701 C CA . GLU A 1 98 ? 24.325 18.262 -11.634 1.00 53.69 98 GLU A CA 1
ATOM 702 C C . GLU A 1 98 ? 25.330 18.722 -12.722 1.00 53.69 98 GLU A C 1
ATOM 704 O O . GLU A 1 98 ? 26.216 19.544 -12.462 1.00 53.69 98 GLU A O 1
ATOM 709 N N . GLY A 1 99 ? 25.211 18.215 -13.957 1.00 46.69 99 GLY A N 1
ATOM 710 C CA . GLY A 1 99 ? 26.143 18.476 -15.063 1.00 46.69 99 GLY A CA 1
ATOM 711 C C . GLY A 1 99 ? 25.673 19.472 -16.135 1.00 46.69 99 GLY A C 1
ATOM 712 O O . GLY A 1 99 ? 26.476 19.865 -16.989 1.00 46.69 99 GLY A O 1
ATOM 713 N N . SER A 1 100 ? 24.401 19.890 -16.141 1.00 45.16 100 SER A N 1
ATOM 714 C CA . SER A 1 100 ? 23.797 20.6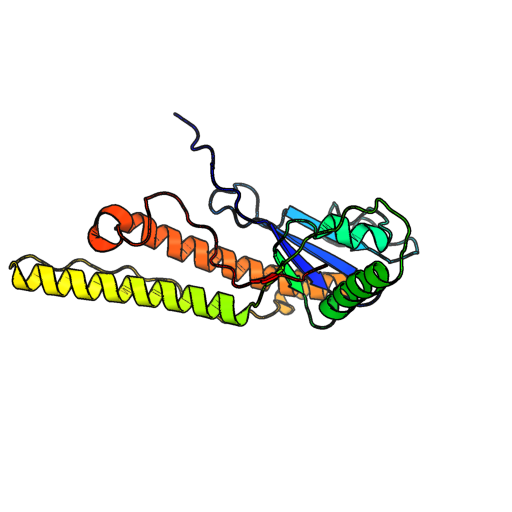18 -17.270 1.00 45.16 100 SER A CA 1
ATOM 715 C C . SER A 1 100 ? 23.530 22.099 -16.966 1.00 45.16 100 SER A C 1
ATOM 717 O O . SER A 1 100 ? 22.443 22.495 -16.564 1.00 45.16 100 SER A O 1
ATOM 719 N N . ALA A 1 101 ? 24.495 22.972 -17.279 1.00 43.62 101 ALA A N 1
ATOM 720 C CA . ALA A 1 101 ? 24.365 24.436 -17.178 1.00 43.62 101 ALA A CA 1
ATOM 721 C C . ALA A 1 101 ? 23.450 25.089 -18.251 1.00 43.62 101 ALA A C 1
ATOM 723 O O . ALA A 1 101 ? 23.646 26.253 -18.609 1.00 43.62 101 ALA A O 1
ATOM 724 N N . ILE A 1 102 ? 22.472 24.361 -18.801 1.00 40.94 102 ILE A N 1
ATOM 725 C CA . ILE A 1 102 ? 21.503 24.884 -19.775 1.00 40.94 102 ILE A CA 1
ATOM 726 C C . ILE A 1 102 ? 20.083 24.684 -19.241 1.00 40.94 102 ILE A C 1
ATOM 728 O O . ILE A 1 102 ? 19.615 23.570 -19.034 1.00 40.94 102 ILE A O 1
ATOM 732 N N . SER A 1 103 ? 19.446 25.835 -19.053 1.00 45.81 103 SER A N 1
ATOM 733 C CA . SER A 1 103 ? 18.105 26.133 -18.563 1.00 45.81 103 SER A CA 1
ATOM 734 C C . SER A 1 103 ? 16.957 25.374 -19.240 1.00 45.81 103 SER A C 1
ATOM 736 O O . SER A 1 103 ? 16.935 25.255 -20.466 1.00 45.81 103 SER A O 1
ATOM 738 N N . ASP A 1 104 ? 15.941 25.066 -18.425 1.00 41.62 104 ASP A N 1
ATOM 739 C CA . ASP A 1 104 ? 14.539 24.790 -18.791 1.00 41.62 104 ASP A CA 1
ATOM 740 C C . ASP A 1 104 ? 14.176 23.337 -19.163 1.00 41.62 104 ASP A C 1
ATOM 742 O O . ASP A 1 104 ? 13.272 23.081 -19.959 1.00 41.62 104 ASP A O 1
ATOM 746 N N . LYS A 1 105 ? 14.836 22.356 -18.535 1.00 44.84 105 LYS A N 1
ATOM 747 C CA . LYS A 1 105 ? 14.174 21.077 -18.239 1.00 44.84 105 LYS A CA 1
ATOM 748 C C . LYS A 1 105 ? 13.469 21.261 -16.899 1.00 44.84 105 LYS A C 1
ATOM 750 O O . LYS A 1 105 ? 14.116 21.650 -15.934 1.00 44.84 105 LYS A O 1
ATOM 755 N N . GLY A 1 106 ? 12.151 21.074 -16.851 1.00 45.66 106 GLY A N 1
ATOM 756 C CA . GLY A 1 106 ? 11.417 21.124 -15.586 1.00 45.66 106 GLY A CA 1
ATOM 757 C C . GLY A 1 106 ? 12.091 20.195 -14.578 1.00 45.66 106 GLY A C 1
ATOM 758 O O . GLY A 1 106 ? 12.309 19.029 -14.899 1.00 45.66 106 GLY A O 1
ATOM 759 N N . SER A 1 107 ? 12.474 20.732 -13.418 1.00 57.09 107 SER A N 1
ATOM 760 C CA . SER A 1 107 ? 12.984 19.940 -12.298 1.00 57.09 107 SER A CA 1
ATOM 761 C C . SER A 1 107 ? 11.868 18.979 -11.903 1.00 57.09 107 SER A C 1
ATOM 763 O O . SER A 1 107 ? 10.839 19.407 -11.379 1.00 57.09 107 SER A O 1
ATOM 765 N N . ALA A 1 108 ? 12.009 17.709 -12.282 1.00 61.66 108 ALA A N 1
ATOM 766 C CA . ALA A 1 108 ? 11.068 16.688 -11.865 1.00 61.66 108 ALA A CA 1
ATOM 767 C C . ALA A 1 108 ? 11.259 16.493 -10.364 1.00 61.66 108 ALA A C 1
ATOM 769 O O . ALA A 1 108 ? 12.368 16.240 -9.900 1.00 61.66 108 ALA A O 1
ATOM 770 N N . THR A 1 109 ? 10.179 16.625 -9.608 1.00 75.44 109 THR A N 1
ATOM 771 C CA . THR A 1 109 ? 10.197 16.456 -8.158 1.00 75.44 109 THR A CA 1
ATOM 772 C C . THR A 1 109 ? 9.510 15.147 -7.825 1.00 75.44 109 THR A C 1
ATOM 774 O O . THR A 1 109 ? 8.312 14.990 -8.047 1.00 75.44 109 THR A O 1
ATOM 777 N N . TRP A 1 110 ? 10.255 14.182 -7.298 1.00 84.00 110 TRP A N 1
ATOM 778 C CA . TRP A 1 110 ? 9.683 12.944 -6.777 1.00 84.00 110 TRP A CA 1
ATOM 779 C C . TRP A 1 110 ? 10.127 12.722 -5.335 1.00 84.00 110 TRP A C 1
ATOM 781 O O . TRP A 1 110 ? 10.977 13.422 -4.787 1.00 84.00 110 TRP A O 1
ATOM 791 N N . SER A 1 111 ? 9.489 11.761 -4.679 1.00 89.56 111 SER A N 1
ATOM 792 C CA . SER A 1 111 ? 9.878 11.338 -3.337 1.00 89.56 111 SER A CA 1
ATOM 793 C C . SER A 1 111 ? 9.941 9.825 -3.303 1.00 89.56 111 SER A C 1
ATOM 795 O O . SER A 1 111 ? 9.063 9.161 -3.846 1.00 89.56 111 SER A O 1
ATOM 797 N N . VAL A 1 112 ? 10.985 9.265 -2.702 1.00 92.06 112 VAL A N 1
ATOM 798 C CA . VAL A 1 112 ? 11.159 7.812 -2.651 1.00 92.06 112 VAL A CA 1
ATOM 799 C C . VAL A 1 112 ? 10.436 7.272 -1.424 1.00 92.06 112 VAL A C 1
ATOM 801 O O . VAL A 1 112 ? 10.673 7.718 -0.300 1.00 92.06 112 VAL A O 1
ATOM 804 N N . VAL A 1 113 ? 9.532 6.323 -1.641 1.00 95.12 113 VAL A N 1
ATOM 805 C CA . VAL A 1 113 ? 8.767 5.638 -0.600 1.00 95.12 113 VAL A CA 1
ATOM 806 C C . VAL A 1 113 ? 9.667 4.621 0.092 1.00 95.12 113 VAL A C 1
ATOM 808 O O . VAL A 1 113 ? 10.204 3.720 -0.547 1.00 95.12 113 VAL A O 1
ATOM 811 N N . ASN A 1 114 ? 9.770 4.713 1.417 1.00 95.62 114 ASN A N 1
ATOM 812 C CA . ASN A 1 114 ? 10.263 3.614 2.234 1.00 95.62 114 ASN A CA 1
ATOM 813 C C . ASN A 1 114 ? 9.095 2.658 2.517 1.00 95.62 114 ASN A C 1
ATOM 815 O O . ASN A 1 114 ? 8.192 2.969 3.300 1.00 95.62 114 ASN A O 1
ATOM 819 N N . VAL A 1 115 ? 9.094 1.510 1.838 1.00 96.12 115 VAL A N 1
ATOM 820 C CA . VAL A 1 115 ? 8.000 0.532 1.905 1.00 96.12 115 VAL A CA 1
ATOM 821 C C . VAL A 1 115 ? 7.887 -0.089 3.297 1.00 96.12 115 VAL A C 1
ATOM 823 O O . VAL A 1 115 ? 6.781 -0.165 3.831 1.00 96.12 115 VAL A O 1
ATOM 826 N N . ASP A 1 116 ? 9.010 -0.440 3.923 1.00 96.62 116 ASP A N 1
ATOM 827 C CA . ASP A 1 116 ? 9.032 -1.035 5.264 1.00 96.62 116 ASP A CA 1
ATOM 828 C C . ASP A 1 116 ? 8.519 -0.054 6.323 1.00 96.62 116 ASP A C 1
ATOM 830 O O . ASP A 1 116 ? 7.667 -0.405 7.144 1.00 96.62 116 ASP A O 1
ATOM 834 N N . ASP A 1 117 ? 8.964 1.205 6.264 1.00 97.44 117 ASP A N 1
ATOM 835 C CA . ASP A 1 117 ? 8.478 2.243 7.179 1.00 97.44 117 ASP A CA 1
ATOM 836 C C . ASP A 1 117 ? 6.992 2.557 6.929 1.00 97.44 117 ASP A C 1
ATOM 838 O O . ASP A 1 117 ? 6.245 2.818 7.871 1.00 97.44 117 ASP A O 1
ATOM 842 N N . THR A 1 118 ? 6.526 2.484 5.677 1.00 97.88 118 THR A N 1
ATOM 843 C CA . THR A 1 118 ? 5.101 2.638 5.336 1.00 97.88 118 THR A CA 1
ATOM 844 C C . THR A 1 118 ? 4.266 1.500 5.932 1.00 97.88 118 THR A C 1
ATOM 846 O O . THR A 1 118 ? 3.223 1.742 6.545 1.00 97.88 118 THR A O 1
ATOM 849 N N . VAL A 1 119 ? 4.729 0.251 5.820 1.00 98.50 119 VAL A N 1
ATOM 850 C CA . VAL A 1 119 ? 4.101 -0.911 6.471 1.00 98.50 119 VAL A CA 1
ATOM 851 C C . VAL A 1 119 ? 4.079 -0.728 7.993 1.00 98.50 119 VAL A C 1
ATOM 853 O O . VAL A 1 119 ? 3.050 -0.978 8.631 1.00 98.50 119 VAL A O 1
ATOM 856 N N . ALA A 1 120 ? 5.179 -0.255 8.585 1.00 98.31 120 ALA A N 1
ATOM 857 C CA . ALA A 1 120 ? 5.267 0.028 10.014 1.00 98.31 120 ALA A CA 1
ATOM 858 C C . ALA A 1 120 ? 4.266 1.111 10.451 1.00 98.31 120 ALA A C 1
ATOM 860 O O . ALA A 1 120 ? 3.547 0.909 11.432 1.00 98.31 120 ALA A O 1
ATOM 861 N N . ALA A 1 121 ? 4.136 2.200 9.689 1.00 98.38 121 ALA A N 1
ATOM 862 C CA . ALA A 1 121 ? 3.173 3.268 9.950 1.00 98.38 121 ALA A CA 1
ATOM 863 C C . ALA A 1 121 ? 1.718 2.764 9.904 1.00 98.38 121 ALA A C 1
ATOM 865 O O . ALA A 1 121 ? 0.901 3.112 10.762 1.00 98.38 121 ALA A O 1
ATOM 866 N N . ILE A 1 122 ? 1.383 1.877 8.959 1.00 98.38 122 ILE A N 1
ATOM 867 C CA . ILE A 1 122 ? 0.054 1.245 8.896 1.00 98.38 122 ILE A CA 1
ATOM 868 C C . ILE A 1 122 ? -0.184 0.353 10.129 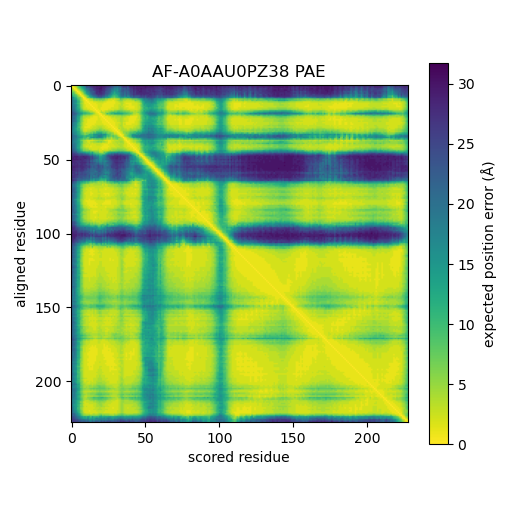1.00 98.38 122 ILE A C 1
ATOM 870 O O . ILE A 1 122 ? -1.253 0.417 10.749 1.00 98.38 122 ILE A O 1
ATOM 874 N N . LYS A 1 123 ? 0.807 -0.459 10.527 1.00 98.56 123 LYS A N 1
ATOM 875 C CA . LYS A 1 123 ? 0.740 -1.298 11.742 1.00 98.56 123 LYS A CA 1
ATOM 876 C C . LYS A 1 123 ? 0.567 -0.445 13.011 1.00 98.56 123 LYS A C 1
ATOM 878 O O . LYS A 1 123 ? -0.214 -0.807 13.900 1.00 98.56 123 LYS A O 1
ATOM 883 N N . GLU A 1 124 ? 1.240 0.700 13.092 1.00 98.25 124 GLU A N 1
ATOM 884 C CA . GLU A 1 124 ? 1.121 1.658 14.197 1.00 98.25 124 GLU A CA 1
ATOM 885 C C . GLU A 1 124 ? -0.271 2.305 14.252 1.00 98.25 124 GLU A C 1
ATOM 887 O O . GLU A 1 124 ? -0.883 2.371 15.325 1.00 98.25 124 GLU A O 1
ATOM 892 N N . ALA A 1 125 ? -0.835 2.693 13.104 1.00 97.69 125 ALA A N 1
ATOM 893 C CA . ALA A 1 125 ? -2.197 3.218 13.028 1.00 97.69 125 ALA A CA 1
ATOM 894 C C . ALA A 1 125 ? -3.227 2.203 13.559 1.00 97.69 125 ALA A C 1
ATOM 896 O O . ALA A 1 125 ? -4.056 2.531 14.412 1.00 97.69 125 ALA A O 1
ATOM 897 N N . VAL A 1 126 ? -3.131 0.936 13.135 1.00 97.94 126 VAL A N 1
ATOM 898 C CA . VAL A 1 126 ? -3.997 -0.148 13.635 1.00 97.94 126 VAL A CA 1
ATOM 899 C C . VAL A 1 126 ? -3.839 -0.347 15.145 1.00 97.94 126 VAL A C 1
ATOM 901 O O . VAL A 1 126 ? -4.832 -0.577 15.846 1.00 97.94 126 VAL A O 1
ATOM 904 N N . THR A 1 127 ? -2.611 -0.262 15.661 1.00 97.88 127 THR A N 1
ATOM 905 C CA . THR A 1 127 ? -2.333 -0.354 17.103 1.00 97.88 127 THR A CA 1
ATOM 906 C C . THR A 1 127 ? -3.026 0.777 17.857 1.00 97.88 127 THR A C 1
ATOM 908 O O . THR A 1 127 ? -3.805 0.508 18.774 1.00 97.88 127 THR A O 1
ATOM 911 N N . SER A 1 128 ? -2.877 2.012 17.381 1.00 97.44 128 SER A N 1
ATOM 912 C CA . SER A 1 128 ? -3.522 3.198 17.953 1.00 97.44 128 SER A CA 1
ATOM 913 C C . SER A 1 128 ? -5.052 3.075 17.978 1.00 97.44 128 SER A C 1
ATOM 915 O O . SER A 1 128 ? -5.701 3.410 18.971 1.00 97.44 128 SER A O 1
ATOM 917 N N . TYR A 1 129 ? -5.665 2.513 16.929 1.00 97.31 129 TYR A N 1
ATOM 918 C CA . TYR A 1 129 ? -7.117 2.293 16.905 1.00 97.31 129 TYR A CA 1
ATOM 919 C C . TYR A 1 129 ? -7.581 1.238 17.919 1.00 97.31 129 TYR A C 1
ATOM 921 O O . TYR A 1 129 ? -8.680 1.344 18.478 1.00 97.31 129 TYR A O 1
ATOM 929 N N . LYS A 1 130 ? -6.777 0.191 18.146 1.00 96.75 130 LYS A N 1
ATOM 930 C CA . LYS A 1 130 ? -7.063 -0.844 19.153 1.00 96.75 130 LYS A CA 1
ATOM 931 C C . LYS A 1 130 ? -6.930 -0.284 20.571 1.00 96.75 130 LYS A C 1
ATOM 933 O O . LYS A 1 130 ? -7.746 -0.625 21.430 1.00 96.75 130 LYS A O 1
ATOM 938 N N . GLU A 1 131 ? -5.955 0.588 20.806 1.00 97.25 131 GLU A N 1
ATOM 939 C CA . GLU A 1 131 ? -5.774 1.282 22.085 1.00 97.25 131 GLU A CA 1
ATOM 940 C C . GLU A 1 131 ? -6.933 2.236 22.380 1.00 97.25 131 GLU A C 1
ATOM 942 O O . GLU A 1 131 ? -7.532 2.151 23.449 1.00 97.25 131 GLU A O 1
ATOM 947 N N . ALA A 1 132 ? -7.373 3.023 21.398 1.00 96.94 132 ALA A N 1
ATOM 948 C CA . ALA A 1 132 ? -8.529 3.905 21.557 1.00 96.94 132 ALA A CA 1
ATOM 949 C C . ALA A 1 132 ? -9.818 3.151 21.940 1.00 96.94 132 ALA A C 1
ATOM 951 O O . ALA A 1 132 ? -10.588 3.598 22.793 1.00 96.94 132 ALA A O 1
ATOM 952 N N . LEU A 1 133 ? -10.045 1.964 21.362 1.00 97.06 133 LEU A N 1
ATOM 953 C CA . LEU A 1 133 ? -11.151 1.095 21.773 1.00 97.06 133 LEU A CA 1
ATOM 954 C C . LEU A 1 133 ? -11.005 0.632 23.226 1.00 97.06 133 LEU A C 1
ATOM 956 O O . LEU A 1 133 ? -11.996 0.560 23.959 1.00 97.06 133 LEU A O 1
ATOM 960 N N . LYS A 1 134 ? -9.791 0.240 23.625 1.00 97.12 134 LYS A N 1
ATOM 961 C CA . LYS A 1 134 ? -9.498 -0.224 24.984 1.00 97.12 134 LYS A CA 1
ATOM 962 C C . LYS A 1 134 ? -9.777 0.888 25.993 1.00 97.12 134 LYS A C 1
ATOM 964 O O . LYS A 1 134 ? -10.464 0.624 26.983 1.00 97.12 134 LYS A O 1
ATOM 969 N N . ASP A 1 135 ? -9.326 2.102 25.707 1.00 96.88 135 ASP A N 1
ATOM 970 C CA . ASP A 1 135 ? -9.501 3.266 26.572 1.00 96.88 135 ASP A CA 1
ATOM 971 C C . ASP A 1 135 ? -10.973 3.672 26.681 1.00 96.88 135 ASP A C 1
ATOM 973 O O . ASP A 1 135 ? -11.497 3.823 27.788 1.00 96.88 135 ASP A O 1
ATOM 977 N N . GLU A 1 136 ? -11.700 3.730 25.561 1.00 97.06 136 GLU A N 1
ATOM 978 C CA . GLU A 1 136 ? -13.139 4.011 25.590 1.00 97.06 136 GLU A CA 1
ATOM 979 C C . GLU A 1 136 ? -13.917 2.920 26.343 1.00 97.06 136 GLU A C 1
ATOM 981 O O . GLU A 1 136 ? -14.844 3.213 27.101 1.00 97.06 136 GLU A O 1
ATOM 986 N N . ASN A 1 137 ? -13.534 1.648 26.203 1.00 97.19 137 ASN A N 1
ATOM 987 C CA . ASN A 1 137 ? -14.155 0.561 26.957 1.00 97.19 137 ASN A CA 1
ATOM 988 C C . ASN A 1 137 ? -13.842 0.616 28.456 1.00 97.19 137 ASN A C 1
ATOM 990 O O . ASN A 1 137 ? -14.708 0.263 29.261 1.00 97.19 137 ASN A O 1
ATOM 994 N N . ALA A 1 138 ? -12.646 1.060 28.845 1.00 97.75 138 ALA A N 1
ATOM 995 C CA . ALA A 1 138 ? -12.312 1.309 30.243 1.00 97.75 138 ALA A CA 1
ATOM 996 C C . ALA A 1 138 ? -13.180 2.440 30.816 1.00 97.75 138 ALA A C 1
ATOM 998 O O . ALA A 1 138 ? -13.808 2.263 31.864 1.00 97.75 138 ALA A O 1
ATOM 999 N N . ARG A 1 139 ? -13.313 3.551 30.078 1.00 97.00 139 ARG A N 1
ATOM 1000 C CA . ARG A 1 139 ? -14.164 4.690 30.451 1.00 97.00 139 ARG A CA 1
ATOM 1001 C C . ARG A 1 139 ? -15.636 4.290 30.585 1.00 97.00 139 ARG A C 1
ATOM 1003 O O . ARG A 1 139 ? -16.275 4.596 31.586 1.00 97.00 139 ARG A O 1
ATOM 1010 N N . ARG A 1 140 ? -16.177 3.539 29.621 1.00 97.25 140 ARG A N 1
ATOM 1011 C CA . ARG A 1 140 ? -17.568 3.050 29.659 1.00 97.25 140 ARG A CA 1
ATOM 1012 C C . ARG A 1 140 ? -17.849 2.160 30.860 1.00 97.25 140 ARG A C 1
ATOM 1014 O O . ARG A 1 140 ? -18.894 2.321 31.479 1.00 97.25 140 ARG A O 1
ATOM 1021 N N . LYS A 1 141 ? -16.928 1.261 31.214 1.00 96.88 141 LYS A N 1
ATOM 1022 C CA . LYS A 1 141 ? -17.073 0.425 32.414 1.00 96.88 141 LYS A CA 1
ATOM 1023 C C . LYS A 1 141 ? -17.119 1.266 33.689 1.00 96.88 141 LYS A C 1
ATOM 1025 O O . LYS A 1 141 ? -17.957 0.989 34.541 1.00 96.88 141 LYS A O 1
ATOM 1030 N N . ALA A 1 142 ? -16.267 2.288 33.804 1.00 97.25 142 ALA A N 1
ATOM 1031 C CA . ALA A 1 142 ? -16.288 3.212 34.939 1.00 97.25 142 ALA A CA 1
ATOM 1032 C C . ALA A 1 142 ? -17.616 3.991 35.031 1.00 97.25 142 ALA A C 1
ATOM 1034 O O . ALA A 1 142 ? -18.144 4.173 36.124 1.00 97.25 142 ALA A O 1
ATOM 1035 N N . ASP A 1 143 ? -18.204 4.348 33.885 1.00 97.19 143 ASP A N 1
ATOM 1036 C CA . ASP A 1 143 ? -19.535 4.969 33.779 1.00 97.19 143 ASP A CA 1
ATOM 1037 C C . ASP A 1 143 ? -20.709 3.984 34.011 1.00 97.19 143 ASP A C 1
ATOM 1039 O O . ASP A 1 143 ? -21.871 4.379 33.893 1.00 97.19 143 ASP A O 1
ATOM 1043 N N . GLY A 1 144 ? -20.455 2.691 34.251 1.00 97.25 144 GLY A N 1
ATOM 1044 C CA . GLY A 1 144 ? -21.502 1.662 34.345 1.00 97.25 144 GLY A CA 1
ATOM 1045 C C . GLY A 1 144 ? -22.194 1.329 33.013 1.00 97.25 144 GLY A C 1
ATOM 1046 O O . GLY A 1 144 ? -23.281 0.753 33.002 1.00 97.25 144 GLY A O 1
ATOM 1047 N N . LYS A 1 145 ? -21.587 1.690 31.877 1.00 95.94 145 LYS A N 1
ATOM 1048 C CA . LYS A 1 145 ? -22.089 1.431 30.519 1.00 95.94 145 LYS A CA 1
ATOM 1049 C C . LYS A 1 145 ? -21.508 0.136 29.949 1.00 95.94 145 LYS A C 1
ATOM 1051 O O . LYS A 1 145 ? -20.404 -0.289 30.288 1.00 95.94 145 LYS A O 1
ATOM 1056 N N . SER A 1 146 ? -22.230 -0.469 29.007 1.00 94.88 146 SER A N 1
ATOM 1057 C CA . SER A 1 146 ? -21.741 -1.628 28.256 1.00 94.88 146 SER A CA 1
ATOM 1058 C C . SER A 1 146 ? -20.566 -1.265 27.341 1.00 94.88 146 SER A C 1
ATOM 1060 O O . SER A 1 146 ? -20.528 -0.184 26.744 1.00 94.88 146 SER A O 1
ATOM 1062 N N . THR A 1 147 ? -19.640 -2.208 27.170 1.00 95.75 147 THR A N 1
ATOM 1063 C CA . THR A 1 147 ? -18.496 -2.079 26.259 1.00 95.75 147 THR A CA 1
ATOM 1064 C C . THR A 1 147 ? -18.914 -2.127 24.792 1.00 95.75 147 THR A C 1
ATOM 1066 O O . THR A 1 147 ? -19.874 -2.802 24.424 1.00 95.75 147 THR A O 1
ATOM 1069 N N . LEU A 1 148 ? -18.142 -1.458 23.945 1.00 94.19 148 LEU A N 1
ATOM 1070 C CA . LEU A 1 148 ? -18.210 -1.537 22.495 1.00 94.19 148 LEU A CA 1
ATOM 1071 C C . LEU A 1 148 ? -17.476 -2.773 21.969 1.00 94.19 148 LEU A C 1
ATOM 1073 O O . LEU A 1 148 ? -16.440 -3.181 22.501 1.00 94.19 148 LEU A O 1
ATOM 1077 N N . LYS A 1 149 ? -17.999 -3.336 20.875 1.00 90.81 149 LYS A N 1
ATOM 1078 C CA . LYS A 1 149 ? -17.321 -4.382 20.106 1.00 90.81 149 LYS A CA 1
ATOM 1079 C C . LYS A 1 149 ? -16.289 -3.743 19.173 1.00 90.81 149 LYS A C 1
ATOM 1081 O O . LYS A 1 149 ? -16.614 -2.803 18.448 1.00 90.81 149 LYS A O 1
ATOM 1086 N N . GLY A 1 150 ? -15.073 -4.282 19.184 1.00 83.25 150 GLY A N 1
ATOM 1087 C CA . GLY A 1 150 ? -13.999 -3.842 18.299 1.00 83.25 150 GLY A CA 1
ATOM 1088 C C . GLY A 1 150 ? -14.177 -4.259 16.846 1.00 83.25 150 GLY A C 1
ATOM 1089 O O . GLY A 1 150 ? -14.995 -5.123 16.525 1.00 83.25 150 GLY A O 1
ATOM 1090 N N . GLN A 1 151 ? -13.390 -3.624 15.982 1.00 90.00 151 GLN A N 1
ATOM 1091 C CA . GLN A 1 151 ? -13.230 -4.017 14.586 1.00 90.00 151 GLN A CA 1
ATOM 1092 C C . GLN A 1 151 ? -12.173 -5.119 14.451 1.00 90.00 151 GLN A C 1
ATOM 1094 O O . GLN A 1 151 ? -11.263 -5.227 15.278 1.00 90.00 151 GLN A O 1
ATOM 1099 N N . THR A 1 152 ? -12.306 -5.939 13.412 1.00 91.31 152 THR A N 1
ATOM 1100 C CA . THR A 1 152 ? -11.310 -6.948 13.041 1.00 91.31 152 THR A CA 1
ATOM 1101 C C . THR A 1 152 ? -10.541 -6.420 11.844 1.00 91.31 152 THR A C 1
ATOM 1103 O O . THR A 1 152 ? -10.936 -6.650 10.702 1.00 91.31 152 THR A O 1
ATOM 1106 N N . TYR A 1 153 ? -9.470 -5.681 12.122 1.00 93.75 153 TYR A N 1
ATOM 1107 C CA . TYR A 1 153 ? -8.596 -5.153 11.081 1.00 93.75 153 TYR A CA 1
ATOM 1108 C C . TYR A 1 153 ? -7.907 -6.300 10.327 1.00 93.75 153 TYR A C 1
ATOM 1110 O O . TYR A 1 153 ? -7.550 -7.293 10.973 1.00 93.75 153 TYR A O 1
ATOM 1118 N N . PRO A 1 154 ? -7.745 -6.190 8.994 1.00 94.38 154 PRO A N 1
ATOM 1119 C CA . PRO A 1 154 ? -6.937 -7.138 8.235 1.00 94.38 154 PRO A CA 1
ATOM 1120 C C . PRO A 1 154 ? -5.490 -7.135 8.743 1.00 94.38 154 PRO A C 1
ATOM 1122 O O . PRO A 1 154 ? -5.034 -6.160 9.348 1.00 94.38 154 PRO A O 1
ATOM 1125 N N . ASP A 1 155 ? -4.790 -8.246 8.521 1.00 94.94 155 ASP A N 1
ATOM 1126 C CA . ASP A 1 155 ? -3.363 -8.326 8.817 1.00 94.94 155 ASP A CA 1
ATOM 1127 C C . ASP A 1 155 ? -2.566 -7.489 7.812 1.00 94.94 155 ASP A C 1
ATOM 1129 O O . ASP A 1 155 ? -2.923 -7.418 6.635 1.00 94.94 155 ASP A O 1
ATOM 1133 N N . VAL A 1 156 ? -1.505 -6.844 8.290 1.00 96.81 156 VAL A N 1
ATOM 1134 C CA . VAL A 1 156 ? -0.652 -5.978 7.471 1.00 96.81 156 VAL A CA 1
ATOM 1135 C C . VAL A 1 156 ? 0.634 -6.744 7.205 1.00 96.81 156 VAL A C 1
ATOM 1137 O O . VAL A 1 156 ? 1.553 -6.724 8.024 1.00 96.81 156 VAL A O 1
ATOM 1140 N N . ALA A 1 157 ? 0.663 -7.464 6.087 1.00 95.44 157 ALA A N 1
ATOM 1141 C CA . ALA A 1 157 ? 1.844 -8.198 5.655 1.00 95.44 157 ALA A CA 1
ATOM 1142 C C . ALA A 1 157 ? 2.940 -7.241 5.167 1.00 95.44 157 ALA A C 1
ATOM 1144 O O . ALA A 1 157 ? 2.655 -6.123 4.728 1.00 95.44 157 ALA A O 1
ATOM 1145 N N . ASP A 1 158 ? 4.184 -7.705 5.233 1.00 96.81 158 ASP A N 1
ATOM 1146 C CA . ASP A 1 158 ? 5.293 -7.036 4.560 1.00 96.81 158 ASP A CA 1
ATOM 1147 C C . ASP A 1 158 ? 5.093 -7.146 3.036 1.00 96.81 158 ASP A C 1
ATOM 1149 O O . ASP A 1 158 ? 4.422 -8.063 2.543 1.00 96.81 158 ASP A O 1
ATOM 1153 N N . VAL A 1 159 ? 5.599 -6.165 2.289 1.00 96.44 159 VAL A N 1
ATOM 1154 C CA . VAL A 1 159 ? 5.411 -6.123 0.836 1.00 96.44 159 VAL A CA 1
ATOM 1155 C C . VAL A 1 159 ? 6.443 -7.012 0.168 1.00 96.44 159 VAL A C 1
ATOM 1157 O O . VAL A 1 159 ? 7.639 -6.794 0.303 1.00 96.44 159 VAL A O 1
ATOM 1160 N N . GLU A 1 160 ? 5.956 -7.958 -0.626 1.00 94.69 160 GLU A N 1
ATOM 1161 C CA . GLU A 1 160 ? 6.782 -8.854 -1.426 1.00 94.69 160 GLU A CA 1
ATOM 1162 C C . GLU A 1 160 ? 6.346 -8.789 -2.898 1.00 94.69 160 GLU A C 1
ATOM 1164 O O . GLU A 1 160 ? 5.141 -8.677 -3.181 1.00 94.69 160 GLU A O 1
ATOM 1169 N N . PRO A 1 161 ? 7.282 -8.887 -3.857 1.00 94.88 161 PRO A N 1
ATOM 1170 C CA . PRO A 1 161 ? 6.946 -8.935 -5.271 1.00 94.88 161 PRO A CA 1
ATOM 1171 C C . PRO A 1 161 ? 6.163 -10.210 -5.611 1.00 94.88 161 PRO A C 1
ATOM 1173 O O . PRO A 1 161 ? 6.572 -11.334 -5.319 1.00 94.88 161 PRO A O 1
ATOM 1176 N N . ALA A 1 162 ? 5.032 -10.053 -6.297 1.00 94.38 162 ALA A N 1
ATOM 1177 C CA . ALA A 1 162 ? 4.127 -11.148 -6.640 1.00 94.38 162 ALA A CA 1
ATOM 1178 C C . ALA A 1 162 ? 4.531 -11.892 -7.934 1.00 94.38 162 ALA A C 1
ATOM 1180 O O . ALA A 1 162 ? 3.739 -11.978 -8.875 1.00 94.38 162 ALA A O 1
ATOM 1181 N N . TYR A 1 163 ? 5.749 -12.445 -7.995 1.00 93.00 163 TYR A N 1
ATOM 1182 C CA . TYR A 1 163 ? 6.271 -13.116 -9.200 1.00 93.00 163 TYR A CA 1
ATOM 1183 C C . TYR A 1 163 ? 5.404 -14.286 -9.680 1.00 93.00 163 TYR A C 1
ATOM 1185 O O . TYR A 1 163 ? 5.107 -14.366 -10.869 1.00 93.00 163 TYR A O 1
ATOM 1193 N N . ASP A 1 164 ? 4.906 -15.123 -8.767 1.00 93.12 164 ASP A N 1
ATOM 1194 C CA . ASP A 1 164 ? 4.012 -16.237 -9.116 1.00 93.12 164 ASP A CA 1
ATOM 1195 C C . ASP A 1 164 ? 2.732 -15.752 -9.818 1.00 93.12 164 ASP A C 1
ATOM 1197 O O . ASP A 1 164 ? 2.213 -16.398 -10.730 1.00 93.12 164 ASP A O 1
ATOM 1201 N N . ALA A 1 165 ? 2.215 -14.586 -9.411 1.00 89.00 165 ALA A N 1
ATOM 1202 C CA . ALA A 1 165 ? 1.051 -13.979 -10.047 1.00 89.00 165 ALA A CA 1
ATOM 1203 C C . ALA A 1 165 ? 1.401 -13.395 -11.424 1.00 89.00 165 ALA A C 1
ATOM 1205 O O . ALA A 1 165 ? 0.592 -13.487 -12.346 1.00 89.00 165 ALA A O 1
ATOM 1206 N N . ALA A 1 166 ? 2.608 -12.849 -11.581 1.00 85.44 166 ALA A N 1
ATOM 1207 C CA . ALA A 1 166 ? 3.099 -12.347 -12.861 1.00 85.44 166 ALA A CA 1
ATOM 1208 C C . ALA A 1 166 ? 3.259 -13.490 -13.879 1.00 85.44 166 ALA A C 1
ATOM 1210 O O . ALA A 1 166 ? 2.853 -13.364 -15.036 1.00 85.44 166 ALA A O 1
ATOM 1211 N N . ASP A 1 167 ? 3.786 -14.632 -13.426 1.00 85.12 167 ASP A N 1
ATOM 1212 C CA . ASP A 1 167 ? 3.918 -15.856 -14.218 1.00 85.12 167 ASP A CA 1
ATOM 1213 C C . ASP A 1 167 ? 2.552 -16.422 -14.614 1.00 85.12 167 ASP A C 1
ATOM 1215 O O . ASP A 1 167 ? 2.337 -16.769 -15.776 1.00 85.12 167 ASP A O 1
ATOM 1219 N N . ALA A 1 168 ? 1.592 -16.452 -13.685 1.00 86.62 168 ALA A N 1
ATOM 1220 C CA . ALA A 1 168 ? 0.228 -16.898 -13.967 1.00 86.62 168 ALA A CA 1
ATOM 1221 C C . ALA A 1 168 ? -0.492 -16.022 -15.012 1.00 86.62 168 ALA A C 1
ATOM 1223 O O . ALA A 1 168 ? -1.373 -16.510 -15.723 1.00 86.62 168 ALA A O 1
ATOM 1224 N N . LEU A 1 169 ? -0.119 -14.742 -15.118 1.00 81.31 169 LEU A N 1
ATOM 1225 C CA . LEU A 1 169 ? -0.618 -13.817 -16.138 1.00 81.31 169 LEU A CA 1
ATOM 1226 C C . LEU A 1 169 ? 0.140 -13.898 -17.472 1.00 81.31 169 LEU A C 1
ATOM 1228 O O . LEU A 1 169 ? -0.302 -13.286 -18.440 1.00 81.31 169 LEU A O 1
ATOM 1232 N N . GLY A 1 170 ? 1.243 -14.648 -17.549 1.00 79.88 170 GLY A N 1
ATOM 1233 C CA . GLY A 1 170 ? 2.050 -14.766 -18.766 1.00 79.88 170 GLY A CA 1
ATOM 1234 C C . GLY A 1 170 ? 2.849 -13.502 -19.097 1.00 79.88 170 GLY A C 1
ATOM 1235 O O . GLY A 1 170 ? 3.026 -13.169 -20.267 1.00 79.88 170 GLY A O 1
ATOM 1236 N N . VAL A 1 171 ? 3.306 -12.752 -18.088 1.00 78.31 171 VAL A N 1
ATOM 1237 C CA . VAL A 1 171 ? 4.163 -11.578 -18.317 1.00 78.31 171 VAL A CA 1
ATOM 1238 C C . VAL A 1 171 ? 5.570 -12.046 -18.709 1.00 78.31 171 VAL A C 1
ATOM 1240 O O . VAL A 1 171 ? 6.399 -12.317 -17.850 1.00 78.31 171 VAL A O 1
ATOM 1243 N N . ASP A 1 172 ? 5.863 -12.152 -20.005 1.00 77.50 172 ASP A N 1
ATOM 1244 C CA . ASP A 1 172 ? 7.117 -12.770 -20.478 1.00 77.50 172 ASP A CA 1
ATOM 1245 C C . ASP A 1 172 ? 8.338 -11.835 -20.490 1.00 77.50 172 ASP A C 1
ATOM 1247 O O . ASP A 1 172 ? 9.481 -12.293 -20.440 1.00 77.50 172 ASP A O 1
ATOM 1251 N N . ASN A 1 173 ? 8.130 -10.517 -20.557 1.00 83.38 173 ASN A N 1
ATOM 1252 C CA . ASN A 1 173 ? 9.229 -9.554 -20.525 1.00 83.38 173 ASN A CA 1
ATOM 1253 C C . ASN A 1 173 ? 9.789 -9.457 -19.087 1.00 83.38 173 ASN A C 1
ATOM 1255 O O . ASN A 1 173 ? 9.036 -9.052 -18.203 1.00 83.38 173 ASN A O 1
ATOM 1259 N N . PRO A 1 174 ? 11.078 -9.770 -18.830 1.00 85.75 174 PRO A N 1
ATOM 1260 C CA . PRO A 1 174 ? 11.627 -9.807 -17.468 1.00 85.75 174 PRO A CA 1
ATOM 1261 C C . PRO A 1 174 ? 11.516 -8.478 -16.715 1.00 85.75 174 PRO A C 1
ATOM 1263 O O . PRO A 1 174 ? 11.196 -8.465 -15.532 1.00 85.75 174 PRO A O 1
ATOM 1266 N N . LEU A 1 175 ? 11.717 -7.366 -17.422 1.00 85.19 175 LEU A N 1
ATOM 1267 C CA . LEU A 1 175 ? 11.632 -6.021 -16.864 1.00 85.19 175 LEU A CA 1
ATOM 1268 C C . LEU A 1 175 ? 10.183 -5.651 -16.511 1.00 85.19 175 LEU A C 1
ATOM 1270 O O . LEU A 1 175 ? 9.908 -5.132 -15.431 1.00 85.19 175 LEU A O 1
ATOM 1274 N N . ALA A 1 176 ? 9.237 -5.968 -17.400 1.00 85.62 176 ALA A N 1
ATOM 1275 C CA . ALA A 1 176 ? 7.815 -5.800 -17.111 1.00 85.62 176 ALA A CA 1
ATOM 1276 C C . ALA A 1 176 ? 7.361 -6.709 -15.961 1.00 85.62 176 ALA A C 1
ATOM 1278 O O . ALA A 1 176 ? 6.542 -6.295 -15.148 1.00 85.62 176 ALA A O 1
ATOM 1279 N N . LYS A 1 177 ? 7.903 -7.930 -15.881 1.00 88.06 177 LYS A N 1
ATOM 1280 C CA . LYS A 1 177 ? 7.593 -8.907 -14.835 1.00 88.06 177 LYS A CA 1
ATOM 1281 C C . LYS A 1 177 ? 8.019 -8.404 -13.460 1.00 88.06 177 LYS A C 1
ATOM 1283 O O . LYS A 1 177 ? 7.200 -8.428 -12.551 1.00 88.06 177 LYS A O 1
ATOM 1288 N N . GLU A 1 178 ? 9.255 -7.929 -13.319 1.00 92.25 178 GLU A N 1
ATOM 1289 C CA . GLU A 1 178 ? 9.760 -7.339 -12.072 1.00 92.25 178 GLU A CA 1
ATOM 1290 C C . GLU A 1 178 ? 8.907 -6.144 -11.637 1.00 92.25 178 GLU A C 1
ATOM 1292 O O . GLU A 1 178 ? 8.367 -6.140 -10.530 1.00 92.25 178 GLU A O 1
ATOM 1297 N N . CYS A 1 179 ? 8.720 -5.168 -12.531 1.00 93.19 179 CYS A N 1
ATOM 1298 C CA . CYS A 1 179 ? 7.955 -3.960 -12.231 1.00 93.19 179 CYS A CA 1
ATOM 1299 C C . CYS A 1 179 ? 6.508 -4.282 -11.837 1.00 93.19 179 CYS A C 1
ATOM 1301 O O . CYS A 1 179 ? 6.017 -3.803 -10.816 1.00 93.19 179 CYS A O 1
ATOM 1303 N N . TRP A 1 180 ? 5.839 -5.148 -12.603 1.00 93.19 180 TRP A N 1
ATOM 1304 C CA . TRP A 1 180 ? 4.469 -5.556 -12.317 1.00 93.19 180 TRP A CA 1
ATOM 1305 C C . TRP A 1 180 ? 4.363 -6.341 -11.005 1.00 93.19 180 TRP A C 1
ATOM 1307 O O . TRP A 1 180 ? 3.440 -6.100 -10.232 1.00 93.19 180 TRP A O 1
ATOM 1317 N N . ALA A 1 181 ? 5.300 -7.254 -10.721 1.00 95.12 181 ALA A N 1
ATOM 1318 C CA . ALA A 1 181 ? 5.283 -8.057 -9.498 1.00 95.12 181 ALA A CA 1
ATOM 1319 C C . ALA A 1 181 ? 5.382 -7.173 -8.248 1.00 95.12 181 ALA A C 1
ATOM 1321 O O . ALA A 1 181 ? 4.614 -7.359 -7.301 1.00 95.12 181 ALA A O 1
ATOM 1322 N N . TRP A 1 182 ? 6.276 -6.183 -8.265 1.00 96.81 182 TRP A N 1
ATOM 1323 C CA . TRP A 1 182 ? 6.363 -5.173 -7.211 1.00 96.81 182 TRP A CA 1
ATOM 1324 C C . TRP A 1 182 ? 5.115 -4.296 -7.142 1.00 96.81 182 TRP A C 1
ATOM 1326 O O . TRP A 1 182 ? 4.590 -4.052 -6.055 1.00 96.81 182 TRP A O 1
ATOM 1336 N N . ALA A 1 183 ? 4.586 -3.879 -8.292 1.00 95.62 183 ALA A N 1
ATOM 1337 C CA . ALA A 1 183 ? 3.383 -3.066 -8.339 1.00 95.62 183 ALA A CA 1
ATOM 1338 C C . ALA A 1 183 ? 2.157 -3.795 -7.778 1.00 95.62 183 ALA A C 1
ATOM 1340 O O . ALA A 1 183 ? 1.366 -3.197 -7.055 1.00 95.62 183 ALA A O 1
ATOM 1341 N N . GLU A 1 184 ? 2.027 -5.097 -8.016 1.00 95.00 184 GLU A N 1
ATOM 1342 C CA . GLU A 1 184 ? 0.993 -5.930 -7.404 1.00 95.00 184 GLU A CA 1
ATOM 1343 C C . GLU A 1 184 ? 1.168 -6.053 -5.882 1.00 95.00 184 GLU A C 1
ATOM 1345 O O . GLU A 1 184 ? 0.175 -6.021 -5.153 1.00 95.00 184 GLU A O 1
ATOM 1350 N N . GLY A 1 185 ? 2.405 -6.139 -5.382 1.00 96.19 185 GLY A N 1
ATOM 1351 C CA . GLY A 1 185 ? 2.693 -6.098 -3.944 1.00 96.19 185 GLY A CA 1
ATOM 1352 C C . GLY A 1 185 ? 2.221 -4.790 -3.294 1.00 96.19 185 GLY A C 1
ATOM 1353 O O . GLY A 1 185 ? 1.456 -4.812 -2.327 1.00 96.19 185 GLY A O 1
ATOM 1354 N N . ILE A 1 186 ? 2.592 -3.647 -3.877 1.00 96.81 186 ILE A N 1
ATOM 1355 C CA . ILE A 1 186 ? 2.170 -2.317 -3.406 1.00 96.81 186 ILE A CA 1
ATOM 1356 C C . ILE A 1 186 ? 0.654 -2.142 -3.513 1.00 96.81 186 ILE A C 1
ATOM 1358 O O . ILE A 1 186 ? 0.013 -1.649 -2.586 1.00 96.81 186 ILE A O 1
ATOM 1362 N N . ARG A 1 187 ? 0.046 -2.612 -4.603 1.00 95.06 187 ARG A N 1
ATOM 1363 C CA . ARG A 1 187 ? -1.404 -2.575 -4.794 1.00 95.06 187 ARG A CA 1
ATOM 1364 C C . ARG A 1 187 ? -2.149 -3.315 -3.674 1.00 95.06 187 ARG A C 1
ATOM 1366 O O . ARG A 1 187 ? -3.131 -2.804 -3.140 1.00 95.06 187 ARG A O 1
ATOM 1373 N N . ARG A 1 188 ? -1.665 -4.492 -3.258 1.00 95.38 188 ARG A N 1
ATOM 1374 C CA . ARG A 1 188 ? -2.239 -5.242 -2.122 1.00 95.38 188 ARG A CA 1
ATOM 1375 C C . ARG A 1 188 ? -2.092 -4.502 -0.791 1.00 95.38 188 ARG A C 1
ATOM 1377 O O . ARG A 1 188 ? -2.989 -4.594 0.051 1.00 95.38 188 ARG A O 1
ATOM 1384 N N . LEU A 1 189 ? -1.003 -3.757 -0.596 1.00 96.75 189 LEU A N 1
ATOM 1385 C CA . LEU A 1 189 ? -0.840 -2.902 0.581 1.00 96.75 189 LEU A CA 1
ATOM 1386 C C . LEU A 1 189 ? -1.885 -1.776 0.597 1.00 96.75 189 LEU A C 1
ATOM 1388 O O . LEU A 1 189 ? -2.529 -1.557 1.624 1.00 96.75 189 LEU A O 1
ATOM 1392 N N . VAL A 1 190 ? -2.110 -1.118 -0.546 1.00 95.75 190 VAL A N 1
ATOM 1393 C CA . VAL A 1 190 ? -3.150 -0.085 -0.706 1.00 95.75 190 VAL A CA 1
ATOM 1394 C C . VAL A 1 190 ? -4.541 -0.655 -0.416 1.00 95.75 190 VAL A C 1
ATOM 1396 O O . VAL A 1 190 ? -5.294 -0.065 0.357 1.00 95.75 190 VAL A O 1
ATOM 1399 N N . ASP A 1 191 ? -4.872 -1.838 -0.939 1.00 94.44 191 ASP A N 1
ATOM 1400 C CA . ASP A 1 191 ? -6.135 -2.525 -0.620 1.00 94.44 191 ASP A CA 1
ATOM 1401 C C . ASP A 1 191 ? -6.290 -2.813 0.877 1.00 94.44 191 ASP A C 1
ATOM 1403 O O . ASP A 1 191 ? -7.365 -2.618 1.455 1.00 94.44 191 ASP A O 1
ATOM 1407 N N . THR A 1 192 ? -5.209 -3.258 1.518 1.00 96.50 192 THR A N 1
ATOM 1408 C CA . THR A 1 192 ? -5.186 -3.531 2.958 1.00 96.50 192 THR A CA 1
ATOM 1409 C C . THR A 1 192 ? -5.469 -2.256 3.750 1.00 96.50 192 THR A C 1
ATOM 1411 O O . THR A 1 192 ? -6.332 -2.263 4.634 1.00 96.50 192 THR A O 1
ATOM 1414 N N . TRP A 1 193 ? -4.813 -1.144 3.398 1.00 96.81 193 TRP A N 1
ATOM 1415 C CA . TRP A 1 193 ? -5.075 0.163 3.999 1.00 96.81 193 TRP A CA 1
ATOM 1416 C C . TRP A 1 193 ? -6.525 0.609 3.792 1.00 96.81 193 TRP A C 1
ATOM 1418 O O . TRP A 1 193 ? -7.191 0.979 4.757 1.00 96.81 193 TRP A O 1
ATOM 1428 N N . ASN A 1 194 ? -7.059 0.493 2.576 1.00 94.12 194 ASN A N 1
ATOM 1429 C CA . ASN A 1 194 ? -8.439 0.873 2.272 1.00 94.12 194 ASN A CA 1
ATOM 1430 C C . ASN A 1 194 ? -9.453 0.074 3.110 1.00 94.12 194 ASN A C 1
ATOM 1432 O O . ASN A 1 194 ? -10.451 0.624 3.587 1.00 94.12 194 ASN A O 1
ATOM 1436 N N . GLY A 1 195 ? -9.177 -1.211 3.356 1.00 94.50 195 GLY A N 1
ATOM 1437 C CA . GLY A 1 195 ? -9.951 -2.043 4.277 1.00 94.50 195 GLY A CA 1
ATOM 1438 C C . GLY A 1 195 ? -9.869 -1.574 5.736 1.00 94.50 195 GLY A C 1
ATOM 1439 O O . GLY A 1 195 ? -10.891 -1.529 6.428 1.00 94.50 195 GLY A O 1
ATOM 1440 N N . ILE A 1 196 ? -8.677 -1.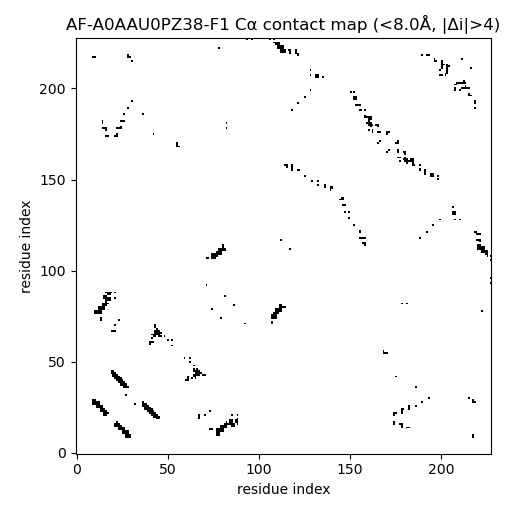191 6.203 1.00 96.50 196 ILE A N 1
ATOM 1441 C CA . ILE A 1 196 ? -8.454 -0.636 7.549 1.00 96.50 196 ILE A CA 1
ATOM 1442 C C . ILE A 1 196 ? -9.188 0.699 7.714 1.00 96.50 196 ILE A C 1
ATOM 1444 O O . ILE A 1 196 ? -9.945 0.869 8.675 1.00 96.50 196 ILE A O 1
ATOM 1448 N N . ASP A 1 197 ? -9.021 1.624 6.770 1.00 95.50 197 ASP A N 1
ATOM 1449 C CA . ASP A 1 197 ? -9.655 2.940 6.800 1.00 95.50 197 ASP A CA 1
ATOM 1450 C C . ASP A 1 197 ? -11.185 2.829 6.732 1.00 95.50 197 ASP A C 1
ATOM 1452 O O . ASP A 1 197 ? -11.891 3.513 7.473 1.00 95.50 197 ASP A O 1
ATOM 1456 N N . ALA A 1 198 ? -11.733 1.899 5.943 1.00 93.50 198 ALA A N 1
ATOM 1457 C CA . ALA A 1 198 ? -13.171 1.639 5.938 1.00 93.50 198 ALA A CA 1
ATOM 1458 C C . ALA A 1 198 ? -13.705 1.253 7.330 1.00 93.50 198 ALA A C 1
ATOM 1460 O O . ALA A 1 198 ? -14.753 1.751 7.761 1.00 93.50 198 ALA A O 1
ATOM 1461 N N . GLN A 1 199 ? -12.973 0.413 8.066 1.00 94.62 199 GLN A N 1
ATOM 1462 C CA . GLN A 1 199 ? -13.327 0.049 9.440 1.00 94.62 199 GLN A CA 1
ATOM 1463 C C . GLN A 1 199 ? -13.165 1.224 10.411 1.00 94.62 199 GLN A C 1
ATOM 1465 O O . GLN A 1 199 ? -14.027 1.427 11.273 1.00 94.62 199 GLN A O 1
ATOM 1470 N N . ARG A 1 200 ? -12.111 2.035 10.247 1.00 95.44 200 ARG A N 1
ATOM 1471 C CA . ARG A 1 200 ? -11.909 3.270 11.017 1.00 95.44 200 ARG A CA 1
ATOM 1472 C C . ARG A 1 200 ? -13.085 4.231 10.825 1.00 95.44 200 ARG A C 1
ATOM 1474 O O . ARG A 1 200 ? -13.690 4.662 11.809 1.00 95.44 200 ARG A O 1
ATOM 1481 N N . ARG A 1 201 ? -13.479 4.508 9.578 1.00 94.25 201 ARG A N 1
ATOM 1482 C CA . ARG A 1 201 ? -14.611 5.387 9.224 1.00 94.25 201 ARG A CA 1
ATOM 1483 C C . ARG A 1 201 ? -15.924 4.937 9.837 1.00 94.25 201 ARG A C 1
ATOM 1485 O O . ARG A 1 201 ? -16.684 5.766 10.340 1.00 94.25 201 ARG A O 1
ATOM 1492 N N . ALA A 1 202 ? -16.175 3.629 9.862 1.00 93.75 202 ALA A N 1
ATOM 1493 C CA . ALA A 1 202 ? -17.365 3.064 10.493 1.00 93.75 202 ALA A CA 1
ATOM 1494 C C . ALA A 1 202 ? -17.451 3.370 12.003 1.00 93.75 202 ALA A C 1
ATOM 1496 O O . ALA A 1 202 ? -18.537 3.277 12.580 1.00 93.75 202 ALA A O 1
ATOM 1497 N N . LYS A 1 203 ? -16.329 3.740 12.639 1.00 95.00 203 LYS A N 1
ATOM 1498 C CA . LYS A 1 203 ? -16.197 4.064 14.069 1.00 95.00 203 LYS A CA 1
ATOM 1499 C C . LYS A 1 203 ? -15.760 5.498 14.360 1.00 95.00 203 LYS A C 1
ATOM 1501 O O . LYS A 1 203 ? -15.596 5.849 15.530 1.00 95.00 203 LYS A O 1
ATOM 1506 N N . ALA A 1 204 ? -15.680 6.345 13.334 1.00 92.62 204 ALA A N 1
ATOM 1507 C CA . ALA A 1 204 ? -15.285 7.749 13.447 1.00 92.62 204 ALA A CA 1
ATOM 1508 C C . ALA A 1 204 ? -16.249 8.605 14.293 1.00 92.62 204 ALA A C 1
ATOM 1510 O O . ALA A 1 204 ? -15.873 9.672 14.752 1.00 92.62 204 ALA A O 1
ATOM 1511 N N . THR A 1 205 ? -17.488 8.160 14.528 1.00 90.75 205 THR A N 1
ATOM 1512 C CA . THR A 1 205 ? -18.442 8.847 15.427 1.00 90.75 205 THR A CA 1
ATOM 1513 C C . THR A 1 205 ? -18.570 8.198 16.802 1.00 90.75 205 THR A C 1
ATOM 1515 O O . THR A 1 205 ? -19.336 8.690 17.626 1.00 90.75 205 THR A O 1
ATOM 1518 N N . ASP A 1 206 ? -17.868 7.086 17.033 1.00 90.44 206 ASP A N 1
ATOM 1519 C CA . ASP A 1 206 ? -17.965 6.311 18.269 1.00 90.44 206 ASP A CA 1
ATOM 1520 C C . ASP A 1 206 ? -16.750 6.589 19.164 1.00 90.44 206 ASP A C 1
ATOM 1522 O O . ASP A 1 206 ? -16.860 7.297 20.160 1.00 90.44 206 ASP A O 1
ATOM 1526 N N . TYR A 1 207 ? -15.605 5.995 18.820 1.00 92.62 207 TYR A N 1
ATOM 1527 C CA . TYR A 1 207 ? -14.378 6.033 19.625 1.00 92.62 207 TYR A CA 1
ATOM 1528 C C . TYR A 1 207 ? -13.124 6.361 18.805 1.00 92.62 207 TYR A C 1
ATOM 1530 O O . TYR A 1 207 ? -12.034 6.444 19.365 1.00 92.62 207 TYR A O 1
ATOM 1538 N N . LEU A 1 208 ? -13.264 6.541 17.485 1.00 94.56 208 LEU A N 1
ATOM 1539 C CA . LEU A 1 208 ? -12.164 6.896 16.582 1.00 94.56 208 LEU A CA 1
ATOM 1540 C C . LEU A 1 208 ? -12.279 8.315 16.010 1.00 94.56 208 LEU A C 1
ATOM 1542 O O . LEU A 1 208 ? -11.615 8.633 15.030 1.00 94.56 208 LEU A O 1
ATOM 1546 N N . GLN A 1 209 ? -13.077 9.190 16.623 1.00 93.00 209 GLN A N 1
ATOM 1547 C CA . GLN A 1 209 ? -13.270 10.577 16.179 1.00 93.00 209 GLN A CA 1
ATOM 1548 C C . GLN A 1 209 ? -11.976 11.402 16.129 1.00 93.00 209 GLN A C 1
ATOM 1550 O O . GLN A 1 209 ? -11.874 12.349 15.356 1.00 93.00 209 GLN A O 1
ATOM 1555 N N . HIS A 1 210 ? -10.975 11.0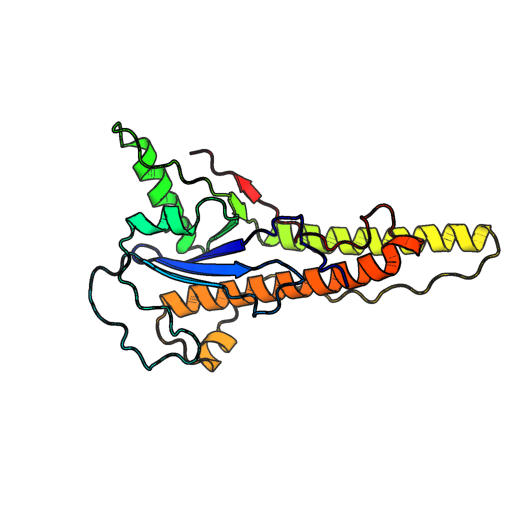40 16.937 1.00 91.81 210 HIS A N 1
ATOM 1556 C CA . HIS A 1 210 ? -9.673 11.713 16.958 1.00 91.81 210 HIS A CA 1
ATOM 1557 C C . HIS A 1 210 ? -8.744 11.264 15.823 1.00 91.81 210 HIS A C 1
ATOM 1559 O O . HIS A 1 210 ? -7.753 11.932 15.556 1.00 91.81 210 HIS A O 1
ATOM 1565 N N . PHE A 1 211 ? -9.078 10.168 15.136 1.00 91.69 211 PHE A N 1
ATOM 1566 C CA . PHE A 1 211 ? -8.291 9.615 14.032 1.00 91.69 211 PHE A CA 1
ATOM 1567 C C . PHE A 1 211 ? -8.820 10.030 12.657 1.00 91.69 211 PHE A C 1
ATOM 1569 O O . PHE A 1 211 ? -8.379 9.497 11.646 1.00 91.69 211 PHE A O 1
ATOM 1576 N N . GLY A 1 212 ? -9.775 10.959 12.599 1.00 88.44 212 GLY A N 1
ATOM 1577 C CA . GLY A 1 212 ? -10.311 11.504 11.356 1.00 88.44 212 GLY A CA 1
ATOM 1578 C C . GLY A 1 212 ? -11.832 11.447 11.272 1.00 88.44 212 GLY A C 1
ATOM 1579 O O . GLY A 1 212 ? -12.520 10.919 12.145 1.00 88.44 212 GLY A O 1
ATOM 1580 N N . SER A 1 213 ? -12.359 12.002 10.183 1.00 90.38 213 SER A N 1
ATOM 1581 C CA . SER A 1 213 ? -13.794 12.054 9.901 1.00 90.38 213 SER A CA 1
ATOM 1582 C C . SER A 1 213 ? -14.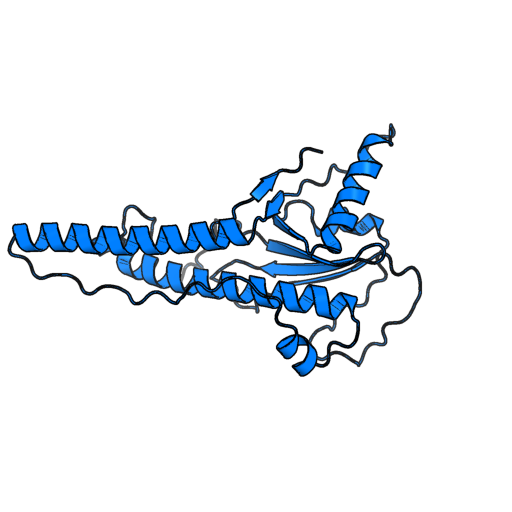288 10.761 9.230 1.00 90.38 213 SER A C 1
ATOM 1584 O O . SER A 1 213 ? -13.593 9.745 9.196 1.00 90.38 213 SER A O 1
ATOM 1586 N N . LYS A 1 214 ? -15.511 10.783 8.687 1.00 92.38 214 LYS A N 1
ATOM 1587 C CA . LYS A 1 214 ? -16.029 9.707 7.828 1.00 92.38 214 LYS A CA 1
ATOM 1588 C C . LYS A 1 214 ? -15.475 9.746 6.402 1.00 92.38 214 LYS A C 1
ATOM 1590 O O . LYS A 1 214 ? -15.845 8.871 5.625 1.00 92.38 214 LYS A O 1
ATOM 1595 N N . GLU A 1 215 ? -14.626 10.713 6.073 1.00 90.94 215 GLU A N 1
ATOM 1596 C CA . GLU A 1 215 ? -13.941 10.750 4.783 1.00 90.94 215 GLU A CA 1
ATOM 1597 C C . GLU A 1 215 ? -12.783 9.752 4.761 1.00 90.94 215 GLU A C 1
ATOM 1599 O O . GLU A 1 215 ? -12.184 9.509 5.822 1.00 90.94 215 GLU A O 1
ATOM 1604 N N . PRO A 1 216 ? -12.491 9.134 3.602 1.00 91.81 216 PRO A N 1
ATOM 1605 C CA . PRO A 1 216 ? -11.347 8.250 3.482 1.00 91.81 216 PRO A CA 1
ATOM 1606 C C . PRO A 1 216 ? -10.032 9.000 3.672 1.00 91.81 216 PRO A C 1
ATOM 1608 O O . PRO A 1 216 ? -9.925 10.194 3.391 1.00 91.81 216 PRO A O 1
ATOM 1611 N N . GLN A 1 217 ? -9.037 8.290 4.193 1.00 91.69 217 GLN A N 1
ATOM 1612 C CA . GLN A 1 217 ? -7.692 8.821 4.376 1.00 91.69 217 GLN A CA 1
ATOM 1613 C C . GLN A 1 217 ? -6.733 8.209 3.356 1.00 91.69 217 GLN A C 1
ATOM 1615 O O . GLN A 1 217 ? -6.830 7.007 3.087 1.00 91.69 217 GLN A O 1
ATOM 1620 N N . PRO A 1 2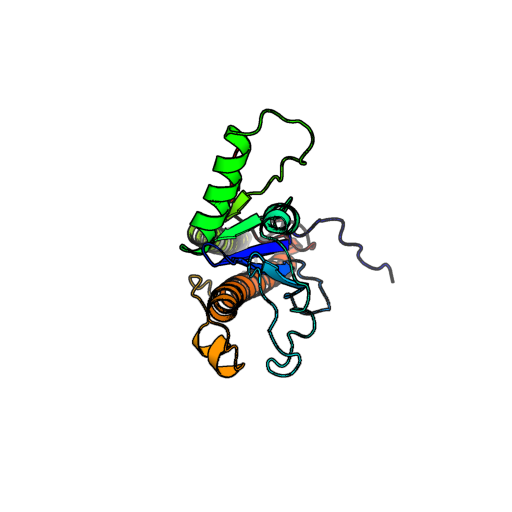18 ? -5.793 9.002 2.808 1.00 91.81 218 PRO A N 1
ATOM 1621 C CA . PRO A 1 218 ? -4.742 8.459 1.963 1.00 91.81 218 PRO A CA 1
ATOM 1622 C C . PRO A 1 218 ? -3.888 7.467 2.756 1.00 91.81 218 PRO A C 1
ATOM 1624 O O . PRO A 1 218 ? -3.773 7.566 3.982 1.00 91.81 218 PRO A O 1
ATOM 1627 N N . ILE A 1 219 ? -3.286 6.513 2.048 1.00 94.12 219 ILE A N 1
ATOM 1628 C CA . ILE A 1 219 ? -2.301 5.600 2.632 1.00 94.12 219 ILE A CA 1
ATOM 1629 C C . ILE A 1 219 ? -1.150 6.412 3.263 1.00 94.12 219 ILE A C 1
ATOM 1631 O O . ILE A 1 219 ? -0.678 7.366 2.636 1.00 94.12 219 ILE A O 1
ATOM 1635 N N . PRO A 1 220 ? -0.704 6.093 4.497 1.00 94.88 220 PRO A N 1
ATOM 1636 C CA . PRO A 1 220 ? 0.307 6.875 5.208 1.00 94.88 220 PRO A CA 1
ATOM 1637 C C . PRO A 1 220 ? 1.717 6.561 4.684 1.00 94.88 220 PRO A C 1
ATOM 1639 O O . PRO A 1 220 ? 2.508 5.901 5.356 1.00 94.88 220 PRO A O 1
ATOM 1642 N N . LEU A 1 221 ? 2.016 7.005 3.460 1.00 94.50 221 LEU A N 1
ATOM 1643 C CA . LEU A 1 221 ? 3.325 6.824 2.831 1.00 94.50 221 LEU A CA 1
ATOM 1644 C C . LEU A 1 221 ? 4.418 7.509 3.651 1.00 94.50 221 LEU A C 1
ATOM 1646 O O . LEU A 1 221 ? 4.316 8.694 3.973 1.00 94.50 221 LEU A O 1
ATOM 1650 N N . VAL A 1 222 ? 5.492 6.773 3.927 1.00 96.00 222 VAL A N 1
ATOM 1651 C CA . VAL A 1 222 ? 6.720 7.326 4.498 1.00 96.00 222 VAL A CA 1
ATOM 1652 C C . VAL A 1 222 ? 7.696 7.560 3.358 1.00 96.00 222 VAL A C 1
ATOM 1654 O O . VAL A 1 222 ? 8.180 6.612 2.745 1.00 96.00 222 VAL A O 1
ATOM 1657 N N . THR A 1 223 ? 7.970 8.825 3.052 1.00 92.69 223 THR A N 1
ATOM 1658 C CA . THR A 1 223 ? 8.800 9.217 1.908 1.00 92.69 223 THR A CA 1
ATOM 1659 C C . THR A 1 223 ? 10.058 9.956 2.342 1.00 92.69 223 THR A C 1
ATOM 1661 O O . THR A 1 223 ? 10.034 10.737 3.293 1.00 92.69 223 THR A O 1
ATOM 1664 N N . ARG A 1 224 ? 11.147 9.778 1.594 1.00 84.44 224 ARG A N 1
ATOM 1665 C CA . ARG A 1 224 ? 12.312 10.669 1.619 1.00 84.44 224 ARG A CA 1
ATOM 1666 C C . ARG A 1 224 ? 12.272 11.528 0.362 1.00 84.44 224 ARG A C 1
ATOM 1668 O O . ARG A 1 224 ? 12.196 10.995 -0.742 1.00 84.44 224 ARG A O 1
ATOM 1675 N N . THR A 1 225 ? 12.271 12.845 0.529 1.00 68.25 225 THR A N 1
ATOM 1676 C CA . THR A 1 225 ? 12.379 13.767 -0.605 1.00 68.25 225 THR A CA 1
ATOM 1677 C C . THR A 1 225 ? 13.798 13.695 -1.151 1.00 68.25 225 THR A C 1
ATOM 1679 O O . THR A 1 225 ? 14.750 13.819 -0.380 1.00 68.25 225 THR A O 1
ATOM 1682 N N . THR A 1 226 ? 13.937 13.486 -2.455 1.00 56.41 226 THR A N 1
ATOM 1683 C CA . THR A 1 226 ? 15.194 13.719 -3.166 1.00 56.41 226 THR A CA 1
ATOM 1684 C C . THR A 1 226 ? 15.258 15.220 -3.448 1.00 56.41 226 THR A C 1
ATOM 1686 O O . THR A 1 226 ? 14.395 15.761 -4.139 1.00 56.41 226 THR A O 1
ATOM 1689 N N . GLU A 1 227 ? 16.189 15.931 -2.807 1.00 45.62 227 GLU A N 1
ATOM 1690 C CA . GLU A 1 227 ? 16.487 17.316 -3.188 1.00 45.62 227 GLU A CA 1
ATOM 1691 C C . GLU A 1 227 ? 17.230 17.256 -4.528 1.00 45.62 227 GLU A C 1
ATOM 1693 O O . GLU A 1 227 ? 18.328 16.703 -4.581 1.00 45.62 227 GLU A O 1
ATOM 1698 N N . GLY A 1 228 ? 16.587 17.739 -5.596 1.00 40.09 228 GLY A N 1
ATOM 1699 C CA . GLY A 1 228 ? 17.240 18.039 -6.875 1.00 40.09 228 GLY A CA 1
ATOM 1700 C C . GLY A 1 228 ? 17.927 19.398 -6.856 1.00 40.09 228 GLY A C 1
ATOM 1701 O O . GLY A 1 228 ? 17.525 20.254 -6.030 1.00 40.09 228 GLY A O 1
#

Organism: NCBI:txid2804917

Foldseek 3Di:
DDDPDPPDDFFWEWEWAADQFIKIWTFGLPLPDPDHRTDDIETERPPDDDDDPDQFDPPNPHPDHHHLVCVLVRAAPHAYEYDPRRVNSVVVVVVVVVPDPDDDDPPRWYWYFPQVVLLVVLVVLVVVQVVLLVVVQVVCVVVVHHGDDADDQDDRDRFDFQLVVLVVRRVPDPNCSRRVSNVVSVSVNSVSLSRRQCRLLVCCVPRNVVVDHNDGDHRPTDTGIDDD